Protein AF-A0A920VMZ3-F1 (afdb_monomer)

Foldseek 3Di:
DLADDDDDDDFDDDDPQQKWKKKWFKFFFWDQPQQPVLVVVQLCVLVVCQVVDPQKDWDDWDAPDDDPNDDDDPNGDIGGDDSPIITIMMDGPVCNVSSQSQAQDWTATPNTIMHIHGIDIGGDDDDPDDDDPDDQALDPDPDPVVVVVVVCVVCVVVVHHRRHDDDDDDDWRADPVGTDDRDD

pLDDT: mean 83.2, std 14.92, range [38.59, 98.12]

Secondary structure (DSSP, 8-state):
--B----PPPPPP----SEEEEEEEEEESEEETT-HHHHHHHHHHH-GGGGT-TT-EEEPP----SSSSPPPPPTTSEEE--TT-EEEEEEEGGGHHHHGGGTT-EEEETTEEEEEEEEEEEEPPP-S----S----SS----HHHHHHHHHHHHHHTT----B---------EETTEEPPPP-

Nearest PDB structures (foldseek):
  8fd2-assembly1_B  TM=8.706E-01  e=4.390E-10  Nostoc sp. 'Peltigera membranacea cyanobiont' 210A
  4ilm-assembly2_H-2  TM=5.778E-01  e=3.641E-02  Saccharolobus solfataricus P2
  8d8k-assembly1_F  TM=3.600E-01  e=4.412E-01  Saccharomyces cerevisiae
  4v7m-assembly2_DQ  TM=2.600E-01  e=1.013E+00  Thermus thermophilus HB8
  3hfk-assembly1_D  TM=2.607E-01  e=2.470E+00  Pseudomonas reinekei

Mean predicted aligned error: 8.16 Å

Solvent-accessible surface area (backbone atoms on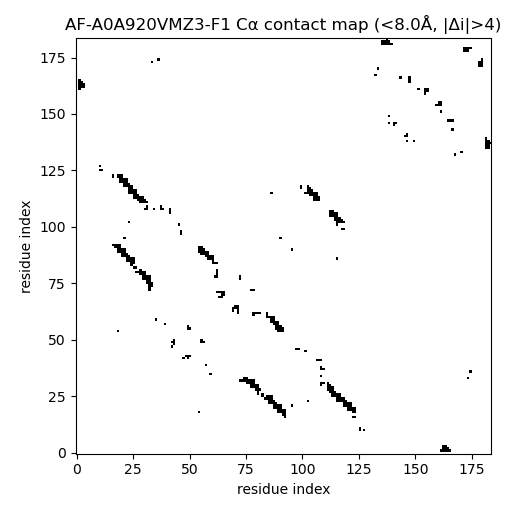ly — not comparable to full-atom values): 11624 Å² total; per-residue (Å²): 132,52,75,70,90,88,80,91,72,82,76,82,75,90,71,78,71,57,49,30,36,42,38,23,41,41,53,43,64,41,35,57,54,69,38,60,62,55,49,50,54,54,47,31,77,77,41,62,62,55,78,74,38,90,72,41,43,78,53,76,75,67,60,76,68,65,68,90,82,46,75,67,64,52,81,90,28,68,35,62,49,47,91,82,38,50,49,38,37,35,29,43,53,86,47,48,72,66,58,51,66,48,43,78,38,73,50,69,39,96,90,29,53,34,36,30,36,69,68,43,84,39,78,71,74,92,66,102,70,87,86,73,96,74,79,92,44,57,70,94,68,93,47,68,68,60,50,53,53,53,55,45,52,61,28,49,80,69,73,43,89,77,51,69,69,81,84,84,79,92,80,83,54,78,46,99,94,40,67,62,70,58,52,129

Radius of gyration: 18.18 Å; Cα contacts (8 Å, |Δi|>4): 251; chains: 1; bounding box: 35×41×50 Å

Structure (mmCIF, N/CA/C/O backbone):
data_AF-A0A920VMZ3-F1
#
_entry.id   AF-A0A920VMZ3-F1
#
loop_
_atom_site.group_PDB
_atom_site.id
_atom_site.type_symbol
_at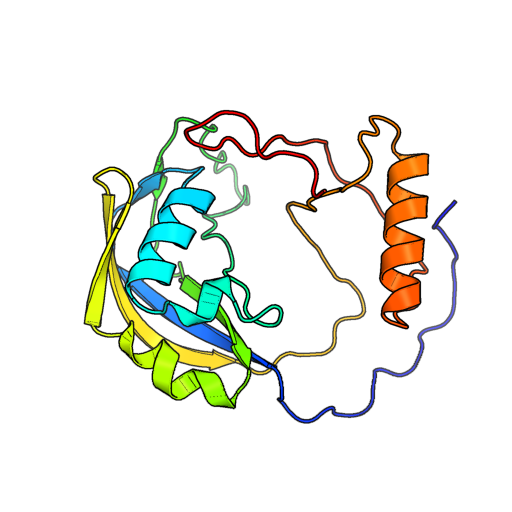om_site.label_atom_id
_atom_site.label_alt_id
_atom_site.label_comp_id
_atom_site.label_asym_id
_atom_site.label_entity_id
_atom_site.label_seq_id
_atom_site.pdbx_PDB_ins_code
_atom_site.Cartn_x
_atom_site.Cartn_y
_atom_site.Cartn_z
_atom_site.occupancy
_atom_site.B_iso_or_equiv
_atom_site.auth_seq_id
_atom_site.auth_comp_id
_atom_site.auth_asym_id
_atom_site.auth_atom_id
_atom_site.pdbx_PDB_model_num
ATOM 1 N N . MET A 1 1 ? 7.565 4.129 -29.437 1.00 56.94 1 MET A N 1
ATOM 2 C CA . MET A 1 1 ? 6.508 5.134 -29.150 1.00 56.94 1 MET A CA 1
ATOM 3 C C . MET A 1 1 ? 5.202 4.415 -28.790 1.00 56.94 1 MET A C 1
ATOM 5 O O . MET A 1 1 ? 4.640 3.741 -29.647 1.00 56.94 1 MET A O 1
ATOM 9 N N . PHE A 1 2 ? 4.735 4.510 -27.538 1.00 66.88 2 PHE A N 1
ATOM 10 C CA . PHE A 1 2 ? 3.538 3.808 -27.030 1.00 66.88 2 PHE A CA 1
ATOM 11 C C . PHE A 1 2 ? 2.256 4.635 -27.205 1.00 66.88 2 PHE A C 1
ATOM 13 O O . PHE A 1 2 ? 1.553 4.939 -26.242 1.00 66.88 2 PHE A O 1
ATOM 20 N N . TRP A 1 3 ? 1.971 5.043 -28.442 1.00 67.50 3 TRP A N 1
ATOM 21 C CA . TRP A 1 3 ? 0.750 5.775 -28.778 1.00 67.50 3 TRP A CA 1
ATOM 22 C C . TRP A 1 3 ? 0.159 5.239 -30.083 1.00 67.50 3 TRP A C 1
ATOM 24 O O . TRP A 1 3 ? 0.537 5.664 -31.172 1.00 67.50 3 TRP A O 1
ATOM 34 N N . GLN A 1 4 ? -0.734 4.255 -29.968 1.00 66.94 4 GLN A N 1
ATOM 35 C CA . GLN A 1 4 ? -1.467 3.675 -31.097 1.00 66.94 4 GLN A CA 1
ATOM 36 C C . GLN A 1 4 ? -2.962 3.988 -30.959 1.00 66.94 4 GLN A C 1
ATOM 38 O O . GLN A 1 4 ? -3.532 3.783 -29.884 1.00 66.94 4 GLN A O 1
ATOM 43 N N . ASP A 1 5 ? -3.595 4.485 -32.023 1.00 56.88 5 ASP A N 1
ATOM 44 C CA . ASP A 1 5 ? -5.036 4.765 -32.057 1.00 56.88 5 ASP A CA 1
ATOM 45 C C . ASP A 1 5 ? -5.842 3.627 -32.725 1.00 56.88 5 ASP A C 1
ATOM 47 O O . ASP A 1 5 ? -5.367 2.976 -33.652 1.00 56.88 5 ASP A O 1
ATOM 51 N N . ASP A 1 6 ? -7.073 3.455 -32.218 1.00 64.69 6 ASP A N 1
ATOM 52 C CA . ASP A 1 6 ? -8.230 2.651 -32.669 1.00 64.69 6 ASP A CA 1
ATOM 53 C C . ASP A 1 6 ? -8.568 1.228 -32.141 1.00 64.69 6 ASP A C 1
ATOM 55 O O . ASP A 1 6 ? -7.746 0.359 -31.860 1.00 64.69 6 ASP A O 1
ATOM 59 N N . THR A 1 7 ? -9.904 1.057 -32.105 1.00 51.94 7 THR A N 1
ATOM 60 C CA . THR A 1 7 ? -10.862 -0.029 -31.782 1.00 51.94 7 THR A CA 1
ATOM 61 C C . THR A 1 7 ? -11.000 -0.516 -30.323 1.00 51.94 7 THR A C 1
ATOM 63 O O . THR A 1 7 ? -10.062 -1.090 -29.763 1.00 51.94 7 THR A O 1
ATOM 66 N N . PRO A 1 8 ? -12.197 -0.372 -29.700 1.00 49.88 8 PRO A N 1
ATOM 67 C CA . PRO A 1 8 ? -12.465 -0.892 -28.363 1.00 49.88 8 PRO A CA 1
ATOM 68 C C . PRO A 1 8 ? -12.503 -2.419 -28.395 1.00 49.88 8 PRO A C 1
ATOM 70 O O . PRO A 1 8 ? -13.284 -3.024 -29.129 1.00 49.88 8 PRO A O 1
ATOM 73 N N . GLN A 1 9 ? -11.657 -3.042 -27.583 1.00 55.12 9 GLN A N 1
ATOM 74 C CA . GLN A 1 9 ? -11.682 -4.482 -27.378 1.00 55.12 9 GLN A CA 1
ATOM 75 C C . GLN A 1 9 ? -12.687 -4.814 -26.272 1.00 55.12 9 GLN A C 1
ATOM 77 O O . GLN A 1 9 ? -12.807 -4.075 -25.294 1.00 55.12 9 GLN A O 1
ATOM 82 N N . GLN A 1 10 ? -13.446 -5.894 -26.467 1.00 51.72 10 GLN A N 1
ATOM 83 C CA . GLN A 1 10 ? -14.435 -6.373 -25.502 1.00 51.72 10 GLN A CA 1
ATOM 84 C C . GLN A 1 10 ? -13.769 -6.583 -24.136 1.00 51.72 10 GLN A C 1
ATOM 86 O O . GLN A 1 10 ? -12.672 -7.137 -24.059 1.00 51.72 10 GLN A O 1
ATOM 91 N N . GLY A 1 11 ? -14.416 -6.077 -23.080 1.00 54.12 11 GLY A N 1
ATOM 92 C CA . GLY A 1 11 ? -13.916 -6.179 -21.710 1.00 54.12 11 GLY A CA 1
ATOM 93 C C . GLY A 1 11 ? -13.724 -7.641 -21.297 1.00 54.12 11 GLY A C 1
ATOM 94 O O . GLY A 1 11 ? -14.438 -8.507 -21.808 1.00 54.12 11 GLY A O 1
ATOM 95 N N . PRO A 1 12 ? -12.760 -7.929 -20.409 1.00 55.28 12 PRO A N 1
ATOM 96 C CA . PRO A 1 12 ? -12.447 -9.298 -20.038 1.00 55.28 12 PRO A CA 1
ATOM 97 C C . PRO A 1 12 ? -13.656 -9.983 -19.392 1.00 55.28 12 PRO A C 1
ATOM 99 O O . PRO A 1 12 ? -14.446 -9.365 -18.673 1.00 55.28 12 PRO A O 1
ATOM 102 N N . GLU A 1 13 ? -13.782 -11.271 -19.694 1.00 52.31 13 GLU A N 1
ATOM 103 C CA . GLU A 1 13 ? -14.746 -12.200 -19.115 1.00 52.31 13 GLU A CA 1
ATOM 104 C C . GLU A 1 13 ? -14.620 -12.208 -17.581 1.00 52.31 13 GLU A C 1
ATOM 106 O O . GLU A 1 13 ? -13.532 -12.003 -17.043 1.00 52.31 13 GLU A O 1
ATOM 111 N N . ILE A 1 14 ? -15.740 -12.378 -16.870 1.00 53.75 14 ILE A N 1
ATOM 112 C CA . ILE A 1 14 ? -15.811 -12.259 -15.405 1.00 53.75 14 ILE A CA 1
ATOM 113 C C . ILE A 1 14 ? -14.858 -13.279 -14.767 1.00 53.75 14 ILE A C 1
ATOM 115 O O . ILE A 1 14 ? -15.149 -14.474 -14.722 1.00 53.75 14 ILE A O 1
ATOM 119 N N . VAL A 1 15 ? -13.724 -12.797 -14.261 1.00 58.28 15 VAL A N 1
ATOM 120 C CA . VAL A 1 15 ? -12.769 -13.597 -13.492 1.00 58.28 15 VAL A CA 1
ATOM 121 C C . VAL A 1 15 ? -13.327 -13.755 -12.071 1.00 58.28 15 VAL A C 1
ATOM 123 O O . VAL A 1 15 ? -13.829 -12.774 -11.519 1.00 58.28 15 VAL A O 1
ATOM 126 N N . PRO A 1 16 ? -13.276 -14.951 -11.457 1.00 61.38 16 PRO A N 1
ATOM 127 C CA . PRO A 1 16 ? -13.591 -15.108 -10.040 1.00 61.38 16 PRO A CA 1
ATOM 128 C C . PRO A 1 16 ? -12.779 -14.117 -9.194 1.00 61.38 16 PRO A C 1
ATOM 130 O O . PRO A 1 16 ? -11.603 -13.900 -9.489 1.00 61.38 16 PRO A O 1
ATOM 133 N N . ASP A 1 17 ? -13.381 -13.554 -8.140 1.00 69.31 17 ASP A N 1
ATOM 134 C CA . ASP A 1 17 ? -12.717 -12.641 -7.194 1.00 69.31 17 ASP A CA 1
ATOM 135 C C . ASP A 1 17 ? -11.648 -13.392 -6.370 1.00 69.31 17 ASP A C 1
ATOM 137 O O . ASP A 1 17 ? -11.818 -13.674 -5.185 1.00 69.31 17 ASP A O 1
ATOM 141 N N . LEU A 1 18 ? -10.540 -13.768 -7.014 1.00 88.00 18 LEU A N 1
ATOM 142 C CA . LEU A 1 18 ? -9.368 -14.370 -6.376 1.00 88.00 18 LEU A CA 1
ATOM 143 C C . LEU A 1 18 ? -8.623 -13.328 -5.542 1.00 88.00 18 LEU A C 1
ATOM 145 O O . LEU A 1 18 ? -8.109 -13.657 -4.476 1.00 88.00 18 LEU A O 1
ATOM 149 N N . ILE A 1 19 ? -8.618 -12.075 -6.005 1.00 93.00 19 ILE A N 1
ATOM 150 C CA . ILE A 1 19 ? -8.016 -10.916 -5.346 1.00 93.00 19 ILE A CA 1
ATOM 151 C C . ILE A 1 19 ? -9.098 -9.858 -5.123 1.00 93.00 19 ILE A C 1
ATOM 153 O O . ILE A 1 19 ? -9.866 -9.544 -6.032 1.00 93.00 19 ILE A O 1
ATOM 157 N N . VAL A 1 20 ? -9.124 -9.269 -3.929 1.00 95.56 20 VAL A N 1
ATOM 158 C CA . VAL A 1 20 ? -10.070 -8.212 -3.551 1.00 95.56 20 VAL A CA 1
ATOM 159 C C . VAL A 1 20 ? -9.371 -7.053 -2.856 1.00 95.56 20 VAL A C 1
ATOM 161 O O . VAL A 1 20 ? -8.297 -7.206 -2.276 1.00 95.56 20 VAL A O 1
ATOM 164 N N . ASP A 1 21 ? -10.023 -5.891 -2.854 1.00 96.88 21 ASP A N 1
ATOM 165 C CA . ASP A 1 21 ? -9.651 -4.791 -1.972 1.00 96.88 21 ASP A CA 1
ATOM 166 C C . ASP A 1 21 ? -10.433 -4.905 -0.650 1.00 96.88 21 ASP A C 1
ATOM 168 O O . ASP A 1 21 ? -11.664 -4.804 -0.615 1.00 96.88 21 ASP A O 1
ATOM 172 N N . LEU A 1 22 ? -9.734 -5.040 0.473 1.00 97.69 22 LEU A N 1
ATOM 173 C CA . LEU A 1 22 ? -10.292 -4.914 1.813 1.00 97.69 22 LEU A CA 1
ATOM 174 C C . LEU A 1 22 ? -10.161 -3.465 2.298 1.00 97.69 22 LEU A C 1
ATOM 176 O O . LEU A 1 22 ? -9.070 -2.959 2.558 1.00 97.69 22 LEU A O 1
ATOM 180 N N . VAL A 1 23 ? -11.300 -2.779 2.407 1.00 98.12 23 VAL A N 1
ATOM 181 C CA . VAL A 1 23 ? -11.375 -1.337 2.671 1.00 98.12 23 VAL A CA 1
ATOM 182 C C . VAL A 1 23 ? -11.801 -1.082 4.112 1.00 98.12 23 VAL A C 1
ATOM 184 O O . VAL A 1 23 ? -12.968 -1.282 4.464 1.00 98.12 23 VAL A O 1
ATOM 187 N N . PHE A 1 24 ? -10.887 -0.562 4.924 1.00 98.12 24 PHE A N 1
ATOM 188 C CA . PHE A 1 24 ? -11.117 -0.201 6.318 1.00 98.12 24 PHE A CA 1
ATOM 189 C C . PHE A 1 24 ? -11.504 1.267 6.457 1.00 98.12 24 PHE A C 1
ATOM 191 O O . PHE A 1 24 ? -10.906 2.165 5.854 1.00 98.12 24 PHE A O 1
ATOM 198 N N . LYS A 1 25 ? -12.497 1.539 7.308 1.00 97.00 25 LYS A N 1
ATOM 199 C CA . LYS A 1 25 ? -12.634 2.884 7.882 1.00 97.00 25 LYS A CA 1
ATOM 200 C C . LYS A 1 25 ? -11.428 3.150 8.778 1.00 97.00 25 LYS A C 1
ATOM 202 O O . LYS A 1 25 ? -11.005 2.244 9.480 1.00 97.00 25 LYS A O 1
ATOM 207 N N . ILE A 1 26 ? -10.929 4.379 8.791 1.00 96.31 26 ILE A N 1
ATOM 208 C CA . ILE A 1 26 ? -9.920 4.813 9.759 1.00 96.31 26 ILE A CA 1
ATOM 209 C C . ILE A 1 26 ? -10.370 6.104 10.438 1.00 96.31 26 ILE A C 1
ATOM 211 O O . ILE A 1 26 ? -11.124 6.883 9.846 1.00 96.31 26 ILE A O 1
ATOM 215 N N . CYS A 1 27 ? -9.945 6.304 11.682 1.00 95.38 27 CYS A N 1
ATOM 216 C CA . CYS A 1 27 ? -10.240 7.493 12.473 1.00 95.38 27 CYS A CA 1
ATOM 217 C C . CYS A 1 27 ? -8.966 7.972 13.169 1.00 95.38 27 CYS A C 1
ATOM 219 O O . CYS A 1 27 ? -8.443 7.305 14.050 1.00 95.38 27 CYS A O 1
ATOM 221 N N . GLY A 1 28 ? -8.471 9.133 12.771 1.00 92.44 28 GLY A N 1
ATOM 222 C CA . GLY A 1 28 ? -7.302 9.779 13.352 1.00 92.44 28 GLY A CA 1
ATOM 223 C C . GLY A 1 28 ? -7.317 11.251 12.974 1.00 92.44 28 GLY A C 1
ATOM 224 O O . GLY A 1 28 ? -8.219 11.694 12.256 1.00 92.44 28 GLY A O 1
ATOM 225 N N . ARG A 1 29 ? -6.348 12.016 13.472 1.00 91.56 29 ARG A N 1
ATOM 226 C CA . ARG A 1 29 ? -6.213 13.431 13.108 1.00 91.56 29 ARG A CA 1
ATOM 227 C C . ARG A 1 29 ? -5.424 13.576 11.813 1.00 91.56 29 ARG A C 1
ATOM 229 O O . ARG A 1 29 ? -5.920 14.144 10.846 1.00 91.56 29 ARG A O 1
ATOM 236 N N . ASP A 1 30 ? -4.225 13.023 11.803 1.00 91.31 30 ASP A N 1
ATOM 237 C CA . ASP A 1 30 ? -3.242 13.199 10.751 1.00 91.31 30 ASP A CA 1
ATOM 238 C C . ASP A 1 30 ? -2.245 12.037 10.732 1.00 91.31 30 ASP A C 1
ATOM 240 O O . ASP A 1 30 ? -2.266 11.169 11.605 1.00 91.31 30 ASP A O 1
ATOM 244 N N . LEU A 1 31 ? -1.424 12.008 9.689 1.00 91.50 31 LEU A N 1
ATOM 245 C CA . LEU A 1 31 ? -0.254 11.151 9.542 1.00 91.50 31 LEU A CA 1
ATOM 246 C C . LEU A 1 31 ? 0.821 11.887 8.726 1.00 91.50 31 LEU A C 1
ATOM 248 O O . LEU A 1 31 ? 0.469 12.808 7.985 1.00 91.50 31 LEU A O 1
ATOM 252 N N . PRO A 1 32 ? 2.097 11.486 8.798 1.00 88.81 32 PRO A N 1
ATOM 253 C CA . PRO A 1 32 ? 3.130 11.997 7.897 1.00 88.81 32 PRO A CA 1
ATOM 254 C C . PRO A 1 32 ? 2.747 11.803 6.421 1.00 88.81 32 PRO A C 1
ATOM 256 O O . PRO A 1 32 ? 2.122 10.800 6.054 1.00 88.81 32 PRO A O 1
ATOM 259 N N . SER A 1 33 ? 3.092 12.754 5.551 1.00 84.19 33 SER A N 1
ATOM 260 C CA . SER A 1 33 ? 2.838 12.630 4.108 1.00 84.19 33 SER A CA 1
ATOM 261 C C . SER A 1 33 ? 3.575 11.427 3.502 1.00 84.19 33 SER A C 1
ATOM 263 O O . SER A 1 33 ? 2.958 10.681 2.737 1.00 84.19 33 SER A O 1
ATOM 265 N N . GLU A 1 34 ? 4.811 11.169 3.936 1.00 83.75 34 GLU A N 1
ATOM 266 C CA . GLU A 1 34 ? 5.679 10.059 3.509 1.00 83.75 34 GLU A CA 1
ATOM 267 C C . GLU A 1 34 ? 5.671 8.864 4.488 1.00 83.75 34 GLU A C 1
ATOM 269 O O . GLU A 1 34 ? 6.674 8.230 4.785 1.00 83.75 34 GLU A O 1
ATOM 274 N N . HIS A 1 35 ? 4.484 8.486 4.961 1.00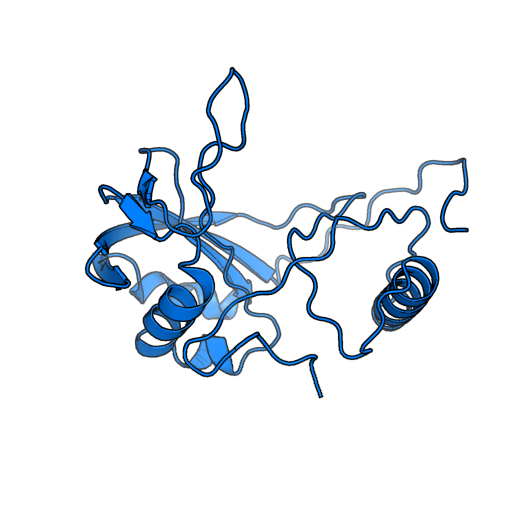 88.38 35 HIS A N 1
ATOM 275 C CA . HIS A 1 35 ? 4.266 7.368 5.891 1.00 88.38 35 HIS A CA 1
ATOM 276 C C . HIS A 1 35 ? 4.440 5.961 5.288 1.00 88.38 35 HIS A C 1
ATOM 278 O O . HIS A 1 35 ? 4.173 4.980 5.980 1.00 88.38 35 HIS A O 1
ATOM 284 N N . GLY A 1 36 ? 4.771 5.821 4.000 1.00 89.62 36 GLY A N 1
ATOM 285 C CA . GLY A 1 36 ? 4.632 4.553 3.270 1.00 89.62 36 GLY A CA 1
ATOM 286 C C . GLY A 1 36 ? 5.380 3.383 3.913 1.00 89.62 36 GLY A C 1
ATOM 287 O O . GLY A 1 36 ? 4.784 2.332 4.148 1.00 89.62 36 GLY A O 1
ATOM 288 N N . TYR A 1 37 ? 6.649 3.600 4.261 1.00 89.62 37 TYR A N 1
ATOM 289 C CA . TYR A 1 37 ? 7.485 2.598 4.923 1.00 89.62 37 TYR A CA 1
ATOM 290 C C . TYR A 1 37 ? 7.033 2.318 6.362 1.00 89.62 37 TYR A C 1
ATOM 292 O O . TYR A 1 37 ? 6.825 1.174 6.755 1.00 89.62 37 TYR A O 1
ATOM 300 N N . ALA A 1 38 ? 6.815 3.357 7.168 1.00 91.75 38 ALA A N 1
ATOM 301 C CA . ALA A 1 38 ? 6.386 3.167 8.550 1.00 91.75 38 ALA A CA 1
ATOM 302 C C . ALA A 1 38 ? 5.007 2.474 8.639 1.00 91.75 38 ALA A C 1
ATOM 304 O O . ALA A 1 38 ? 4.788 1.631 9.512 1.00 91.75 38 ALA A O 1
ATOM 305 N N . LEU A 1 39 ? 4.101 2.751 7.693 1.00 94.00 39 LEU A N 1
ATOM 306 C CA . LEU A 1 39 ? 2.830 2.043 7.549 1.00 94.00 39 LEU A CA 1
ATOM 307 C C . LEU A 1 39 ? 3.040 0.569 7.185 1.00 94.00 39 LEU A C 1
ATOM 309 O O . LEU A 1 39 ? 2.361 -0.278 7.766 1.00 94.00 39 LEU A O 1
ATOM 313 N N . SER A 1 40 ? 3.944 0.247 6.249 1.00 93.25 40 SER A N 1
ATOM 314 C CA . SER A 1 40 ? 4.201 -1.149 5.876 1.00 93.25 40 SER A CA 1
ATOM 315 C C . SER A 1 40 ? 4.732 -1.951 7.058 1.00 93.25 40 SER A C 1
ATOM 317 O O . SER A 1 40 ? 4.177 -3.006 7.356 1.00 93.25 40 SER A O 1
ATOM 319 N N . GLN A 1 41 ? 5.697 -1.405 7.805 1.00 94.06 41 GLN A N 1
ATOM 320 C CA . GLN A 1 41 ? 6.244 -2.054 9.001 1.00 94.06 41 GLN A CA 1
ATOM 321 C C . GLN A 1 41 ? 5.177 -2.257 10.083 1.00 94.06 41 GLN A C 1
ATOM 323 O O . GLN A 1 41 ? 5.062 -3.336 10.670 1.00 94.06 41 GLN A O 1
ATOM 328 N N . ALA A 1 42 ? 4.353 -1.235 10.338 1.00 95.25 42 ALA A N 1
ATOM 329 C CA . ALA A 1 42 ? 3.290 -1.332 11.330 1.00 95.25 42 ALA A CA 1
ATOM 330 C C . ALA A 1 42 ? 2.254 -2.403 10.952 1.00 95.25 42 ALA A C 1
ATOM 332 O O . ALA A 1 42 ? 1.832 -3.186 11.804 1.00 95.25 42 ALA A O 1
ATOM 333 N N . LEU A 1 43 ? 1.877 -2.490 9.674 1.00 96.25 43 LEU A N 1
ATOM 334 C CA . LEU A 1 43 ? 0.944 -3.509 9.195 1.00 96.25 43 LEU A CA 1
ATOM 335 C C . LEU A 1 43 ? 1.556 -4.910 9.209 1.00 96.25 43 LEU A C 1
ATOM 337 O O . LEU A 1 43 ? 0.877 -5.840 9.641 1.00 96.25 43 LEU A O 1
ATOM 341 N N . ALA A 1 44 ? 2.820 -5.063 8.816 1.00 95.31 44 ALA A N 1
ATOM 342 C CA . ALA A 1 44 ? 3.535 -6.335 8.863 1.00 95.31 44 ALA A CA 1
ATOM 343 C C . ALA A 1 44 ? 3.654 -6.890 10.288 1.00 95.31 44 ALA A C 1
ATOM 345 O O . ALA A 1 44 ? 3.500 -8.090 10.500 1.00 95.31 44 ALA A O 1
ATOM 346 N N . SER A 1 45 ? 3.815 -6.023 11.293 1.00 94.81 45 SER A N 1
ATOM 347 C CA . SER A 1 45 ? 3.840 -6.456 12.698 1.00 94.81 45 SER A CA 1
ATOM 348 C C . SER A 1 45 ? 2.534 -7.123 13.161 1.00 94.81 45 SER A C 1
ATOM 350 O O . SER A 1 45 ? 2.552 -7.971 14.054 1.00 94.81 45 SER A O 1
ATOM 352 N N . ILE A 1 46 ? 1.400 -6.768 12.542 1.00 95.38 46 ILE A N 1
ATOM 353 C CA . ILE A 1 46 ? 0.071 -7.316 12.854 1.00 95.38 46 ILE A CA 1
ATOM 354 C C . ILE A 1 46 ? -0.289 -8.461 11.896 1.00 95.38 46 ILE A C 1
ATOM 356 O O . ILE A 1 46 ? -0.904 -9.447 12.302 1.00 95.38 46 ILE A O 1
ATOM 360 N N . LEU A 1 47 ? 0.104 -8.342 10.627 1.00 95.75 47 LEU A N 1
ATOM 361 C CA . LEU A 1 47 ? -0.156 -9.290 9.547 1.00 95.75 47 LEU A CA 1
ATOM 362 C C . LEU A 1 47 ? 1.169 -9.733 8.894 1.00 95.75 47 LEU A C 1
ATOM 364 O O . LEU A 1 47 ? 1.435 -9.335 7.762 1.00 95.75 47 LEU A O 1
ATOM 368 N N . PRO A 1 48 ? 1.988 -10.589 9.536 1.00 94.69 48 PRO A N 1
ATOM 369 C CA . PRO A 1 48 ? 3.332 -10.917 9.033 1.00 94.69 48 PRO A CA 1
ATOM 370 C C . PRO A 1 48 ? 3.356 -11.531 7.630 1.00 94.69 48 PRO A C 1
ATOM 372 O O . PRO A 1 48 ? 4.328 -11.415 6.893 1.00 94.69 48 PRO A O 1
ATOM 375 N N . TRP A 1 49 ? 2.262 -12.177 7.223 1.00 94.81 49 TRP A N 1
ATOM 376 C CA . TRP A 1 49 ? 2.140 -12.753 5.886 1.00 94.81 49 TRP A CA 1
ATOM 377 C C . TRP A 1 49 ? 2.137 -11.695 4.771 1.00 94.81 49 TRP A C 1
ATOM 379 O O . TRP A 1 49 ? 2.412 -12.049 3.631 1.00 94.81 49 TRP A O 1
ATOM 389 N N . ILE A 1 50 ? 1.862 -10.418 5.070 1.00 94.12 50 ILE A N 1
ATOM 390 C CA . ILE A 1 50 ? 1.796 -9.354 4.057 1.00 94.12 50 ILE A CA 1
ATOM 391 C C . ILE A 1 50 ? 3.156 -9.063 3.410 1.00 94.12 50 ILE A C 1
ATOM 393 O O . ILE A 1 50 ? 3.193 -8.583 2.286 1.00 94.12 50 ILE A O 1
ATOM 397 N N . GLU A 1 51 ? 4.261 -9.370 4.094 1.00 90.69 51 GLU A N 1
ATOM 398 C CA . GLU A 1 51 ? 5.619 -9.193 3.559 1.00 90.69 51 GLU A CA 1
ATOM 399 C C . GLU A 1 51 ? 6.028 -10.314 2.599 1.00 90.69 51 GLU A C 1
ATOM 401 O O . GLU A 1 51 ? 6.903 -10.132 1.760 1.00 90.69 51 GLU A O 1
ATOM 406 N N . THR A 1 52 ? 5.422 -11.494 2.745 1.00 91.12 52 THR A N 1
ATOM 407 C CA . THR A 1 52 ? 5.831 -12.713 2.027 1.00 91.12 52 THR A CA 1
ATOM 408 C C . THR A 1 52 ? 4.867 -13.108 0.920 1.00 91.12 52 THR A C 1
ATOM 410 O O . THR A 1 52 ? 5.232 -13.894 0.050 1.00 91.12 52 THR A O 1
ATOM 413 N N . ASP A 1 53 ? 3.643 -12.583 0.944 1.00 92.12 53 ASP A N 1
ATOM 414 C CA . ASP A 1 53 ? 2.642 -12.824 -0.084 1.00 92.12 53 ASP A CA 1
ATOM 415 C C . ASP A 1 53 ? 2.792 -11.791 -1.218 1.00 92.12 53 ASP A C 1
ATOM 417 O O . ASP A 1 53 ? 2.403 -10.635 -1.042 1.00 92.12 53 ASP A O 1
ATOM 421 N N . PRO A 1 54 ? 3.306 -12.181 -2.401 1.00 88.75 54 PRO A N 1
ATOM 422 C CA . PRO A 1 54 ? 3.546 -11.250 -3.506 1.00 88.75 54 PRO A CA 1
ATOM 423 C C . PRO A 1 54 ? 2.252 -10.702 -4.121 1.00 88.75 54 PRO A C 1
ATOM 425 O O . PRO A 1 54 ? 2.285 -9.766 -4.916 1.00 88.75 54 PRO A O 1
ATOM 428 N N . THR A 1 55 ? 1.101 -11.290 -3.787 1.00 90.44 55 THR A N 1
ATOM 429 C CA . THR A 1 55 ? -0.210 -10.840 -4.272 1.00 90.44 55 THR A CA 1
ATOM 430 C C . THR A 1 55 ? -0.890 -9.866 -3.310 1.00 90.44 55 THR A C 1
ATOM 432 O O . THR A 1 55 ? -1.936 -9.293 -3.636 1.00 90.44 55 THR A O 1
ATOM 435 N N . ALA A 1 56 ? -0.297 -9.657 -2.131 1.00 94.19 56 ALA A N 1
ATOM 436 C CA . ALA A 1 56 ? -0.747 -8.672 -1.172 1.00 94.19 56 ALA A CA 1
ATOM 437 C C . ALA A 1 56 ? -0.163 -7.289 -1.494 1.00 94.19 56 ALA A C 1
ATOM 439 O O . ALA A 1 56 ? 1.005 -7.134 -1.835 1.00 94.19 56 ALA A O 1
ATOM 440 N N . GLY A 1 57 ? -0.986 -6.253 -1.367 1.00 93.62 57 GLY A N 1
ATOM 441 C CA . GLY A 1 57 ? -0.601 -4.874 -1.626 1.00 93.62 57 GLY A CA 1
ATOM 442 C C . GLY A 1 57 ? -1.189 -3.928 -0.591 1.00 93.62 57 GLY A C 1
ATOM 443 O O . GLY A 1 57 ? -2.365 -4.016 -0.237 1.00 93.62 57 GLY A O 1
ATOM 444 N N . ILE A 1 58 ? -0.381 -2.979 -0.129 1.00 95.06 58 ILE A N 1
ATOM 445 C CA . ILE A 1 58 ? -0.821 -1.896 0.752 1.00 95.06 58 ILE A CA 1
ATOM 446 C C . ILE A 1 58 ? -1.008 -0.651 -0.108 1.00 95.06 58 ILE A C 1
ATOM 448 O O . ILE A 1 58 ? -0.056 -0.133 -0.689 1.00 95.06 58 ILE A O 1
ATOM 452 N N . HIS A 1 59 ? -2.235 -0.139 -0.188 1.00 93.31 59 HIS A N 1
ATOM 453 C CA . HIS A 1 59 ? -2.448 1.158 -0.818 1.00 93.31 59 HIS A CA 1
ATOM 454 C C . HIS A 1 59 ? -2.039 2.266 0.148 1.00 93.31 59 HIS A C 1
ATOM 456 O O . HIS A 1 59 ? -2.570 2.361 1.258 1.00 93.31 59 HIS A O 1
ATOM 462 N N . LEU A 1 60 ? -1.147 3.141 -0.316 1.00 89.62 60 LEU A N 1
ATOM 463 C CA . LEU A 1 60 ? -0.787 4.354 0.407 1.00 89.62 60 LEU A CA 1
ATOM 464 C C . LEU A 1 60 ? -2.031 5.192 0.715 1.00 89.62 60 LEU A C 1
ATOM 466 O O . LEU A 1 60 ? -2.943 5.338 -0.110 1.00 89.62 60 LEU A O 1
ATOM 470 N N . ILE A 1 61 ? -2.057 5.772 1.913 1.00 89.31 61 ILE A N 1
ATOM 471 C CA . ILE A 1 61 ? -3.152 6.634 2.329 1.00 89.31 61 ILE A CA 1
ATOM 472 C C . ILE A 1 61 ? -2.924 7.995 1.687 1.00 89.31 61 ILE A C 1
ATOM 474 O O . ILE A 1 61 ? -1.928 8.673 1.915 1.00 89.31 61 ILE A O 1
ATOM 478 N N . HIS A 1 62 ? -3.859 8.417 0.850 1.00 77.88 62 HIS A N 1
ATOM 479 C CA . HIS A 1 62 ? -3.768 9.705 0.184 1.00 77.88 62 HIS A CA 1
ATOM 480 C C . HIS A 1 62 ? -4.838 10.658 0.703 1.00 77.88 62 HIS A C 1
ATOM 482 O O . HIS A 1 62 ? -5.979 10.270 0.970 1.00 77.88 62 HIS A O 1
ATOM 488 N N . GLY A 1 63 ? -4.447 11.920 0.862 1.00 68.12 63 GLY A N 1
ATOM 489 C CA . GLY A 1 63 ? -5.366 13.013 1.151 1.00 68.12 63 GLY A CA 1
ATOM 490 C C . GLY A 1 63 ? -6.160 13.448 -0.059 1.00 68.12 63 GLY A C 1
ATOM 491 O O . GLY A 1 63 ? -6.090 12.842 -1.127 1.00 68.12 63 GLY A O 1
ATOM 492 N N . ALA A 1 64 ? -6.892 14.547 0.114 1.00 59.12 64 ALA A N 1
ATOM 493 C CA . ALA A 1 64 ? -7.433 15.269 -1.021 1.00 59.12 64 ALA A CA 1
ATOM 494 C C . ALA A 1 64 ? -6.267 15.692 -1.927 1.00 59.12 64 ALA A C 1
ATOM 496 O O . ALA A 1 64 ? -5.475 16.566 -1.586 1.00 59.12 64 ALA A O 1
ATOM 497 N N . GLU A 1 65 ? -6.151 15.018 -3.066 1.00 48.91 65 GLU A N 1
ATOM 498 C CA . GLU A 1 65 ? -5.376 15.492 -4.201 1.00 48.91 65 GLU A CA 1
ATOM 499 C C . GLU A 1 65 ? -5.986 16.828 -4.634 1.00 48.91 65 GLU A C 1
ATOM 501 O O . GLU A 1 65 ? -7.200 17.008 -4.515 1.00 48.91 65 GLU A O 1
ATOM 506 N N . SER A 1 66 ? -5.151 17.782 -5.039 1.00 42.25 66 SER A N 1
ATOM 507 C CA . SER A 1 66 ? -5.500 19.188 -5.245 1.00 42.25 66 SER A CA 1
ATOM 508 C C . SER A 1 66 ? -6.658 19.398 -6.233 1.00 42.25 66 SER A C 1
ATOM 510 O O . SER A 1 66 ? -6.466 19.726 -7.401 1.00 42.25 66 SER A O 1
ATOM 512 N N . GLY A 1 67 ? -7.887 19.233 -5.763 1.00 38.59 67 GLY A N 1
ATOM 513 C CA . GLY A 1 67 ? -9.114 19.660 -6.407 1.00 38.59 67 GLY A CA 1
ATOM 514 C C . GLY A 1 67 ? -9.690 20.798 -5.579 1.00 38.59 67 GLY A C 1
ATOM 515 O O . GLY A 1 67 ? -9.989 20.606 -4.402 1.00 38.59 67 GLY A O 1
ATOM 516 N N . ASN A 1 68 ? -9.849 21.975 -6.191 1.00 42.41 68 ASN A N 1
ATOM 517 C CA . ASN A 1 68 ? -10.344 23.221 -5.577 1.00 42.41 68 ASN A CA 1
ATOM 518 C C . ASN A 1 68 ? -9.337 24.001 -4.703 1.00 42.41 68 ASN A C 1
ATOM 520 O O . ASN A 1 68 ? -9.728 24.580 -3.694 1.00 42.41 68 ASN A O 1
ATOM 524 N N . GLY A 1 69 ? -8.054 24.046 -5.076 1.00 49.31 69 GLY A N 1
ATOM 525 C CA . GLY A 1 69 ? -7.076 24.939 -4.428 1.00 49.31 69 GLY A CA 1
ATOM 526 C C . GLY A 1 69 ? -6.478 24.431 -3.111 1.00 49.31 69 GLY A C 1
ATOM 527 O O . GLY A 1 69 ? -5.770 25.176 -2.441 1.00 49.31 69 GLY A O 1
ATOM 528 N N . TRP A 1 70 ? -6.719 23.170 -2.750 1.00 52.50 70 TRP A N 1
ATOM 529 C CA . TRP A 1 70 ? -5.999 22.508 -1.661 1.00 52.50 70 TRP A CA 1
ATOM 530 C C . TRP A 1 70 ? -4.613 22.094 -2.150 1.00 52.50 70 TRP A C 1
ATOM 532 O O . TRP A 1 70 ? -4.503 21.295 -3.079 1.00 52.50 70 TRP A O 1
ATOM 542 N N . LEU A 1 71 ? -3.560 22.659 -1.562 1.00 52.56 71 LEU A N 1
ATOM 543 C CA . LEU A 1 71 ? -2.191 22.247 -1.852 1.00 52.56 71 LEU A CA 1
ATOM 544 C C . LEU A 1 71 ? -1.935 20.879 -1.207 1.00 52.56 71 LEU A C 1
ATOM 546 O O . LEU A 1 71 ? -2.365 20.640 -0.076 1.00 52.56 71 LEU A O 1
ATOM 550 N N . ARG A 1 72 ? -1.239 19.982 -1.919 1.00 58.62 72 ARG A N 1
ATOM 551 C CA . ARG A 1 72 ? -0.693 18.785 -1.272 1.00 58.62 72 ARG A CA 1
ATOM 552 C C . ARG A 1 72 ? 0.317 19.266 -0.224 1.00 58.62 72 ARG A C 1
ATOM 554 O O . ARG A 1 72 ? 1.111 20.147 -0.563 1.00 58.62 72 ARG A O 1
ATOM 561 N N . PRO A 1 73 ? 0.304 18.687 0.985 1.00 60.81 73 PRO A N 1
ATOM 562 C CA . PRO A 1 73 ? 1.374 18.930 1.927 1.00 60.81 73 PRO A CA 1
ATOM 563 C C . PRO A 1 73 ? 2.721 18.535 1.303 1.00 60.81 73 PRO A C 1
ATOM 565 O O . PRO A 1 73 ? 2.778 17.537 0.574 1.00 60.81 73 PRO A O 1
ATOM 568 N N . ALA A 1 74 ? 3.771 19.326 1.527 1.00 63.41 74 ALA A N 1
ATOM 569 C CA . ALA A 1 74 ? 5.128 18.962 1.111 1.00 63.41 74 ALA A CA 1
ATOM 570 C C . ALA A 1 74 ? 5.594 17.660 1.803 1.00 63.41 74 ALA A C 1
ATOM 572 O O . ALA A 1 74 ? 4.919 17.139 2.696 1.00 63.41 74 ALA A O 1
ATOM 573 N N . ASP A 1 75 ? 6.743 17.126 1.394 1.00 60.22 75 ASP A N 1
ATOM 574 C CA . ASP A 1 75 ? 7.251 15.832 1.882 1.00 60.22 75 ASP A CA 1
ATOM 575 C C . ASP A 1 75 ? 7.524 15.824 3.410 1.00 60.22 75 ASP A C 1
ATOM 577 O O . ASP A 1 75 ? 7.508 14.765 4.025 1.00 60.22 75 ASP A O 1
ATOM 581 N N . ASP A 1 76 ? 7.614 17.002 4.045 1.00 61.41 76 ASP A N 1
ATOM 582 C CA . ASP A 1 76 ? 7.756 17.187 5.504 1.00 61.41 76 ASP A CA 1
ATOM 583 C C . ASP A 1 76 ? 6.447 17.564 6.233 1.00 61.41 76 ASP A C 1
ATOM 585 O O . ASP A 1 76 ? 6.448 17.907 7.418 1.00 61.41 76 ASP A O 1
ATOM 589 N N . GLU A 1 77 ? 5.310 17.577 5.538 1.00 77.06 77 GLU A N 1
ATOM 590 C CA . GLU A 1 77 ? 4.046 18.047 6.102 1.00 77.06 77 GLU A CA 1
ATOM 591 C C . GLU A 1 77 ? 3.055 16.917 6.426 1.00 77.06 77 GLU A C 1
ATOM 593 O O . GLU A 1 77 ? 3.101 15.799 5.917 1.00 77.06 77 GLU A O 1
ATOM 598 N N . LEU A 1 78 ? 2.092 17.236 7.291 1.00 84.75 78 LEU A N 1
ATOM 599 C CA . LEU A 1 78 ? 1.106 16.282 7.781 1.00 84.75 78 LEU A CA 1
ATOM 600 C C . LEU A 1 78 ? -0.092 16.151 6.836 1.00 84.75 78 LEU A C 1
ATOM 602 O O . LEU A 1 78 ? -0.790 17.115 6.512 1.00 84.75 78 LEU A O 1
ATOM 606 N N . LEU A 1 79 ? -0.406 14.912 6.480 1.00 86.94 79 LEU A N 1
ATOM 607 C CA . LEU A 1 79 ? -1.634 14.530 5.813 1.00 86.94 79 LEU A CA 1
ATOM 608 C C . LEU A 1 79 ? -2.796 14.476 6.815 1.00 86.94 79 LEU A C 1
ATOM 610 O O . LEU A 1 79 ? -2.843 13.621 7.691 1.00 86.94 79 LEU A O 1
ATOM 614 N N . GLN A 1 80 ? -3.792 15.344 6.644 1.00 8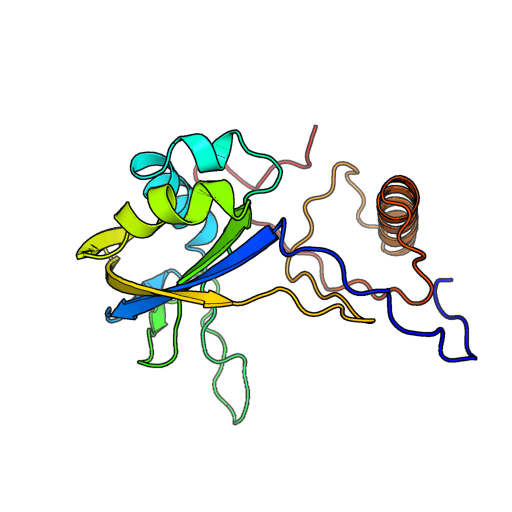9.31 80 GLN A N 1
ATOM 615 C CA . GLN A 1 80 ? -4.998 15.349 7.477 1.00 89.31 80 GLN A CA 1
ATOM 616 C C . GLN A 1 80 ? -5.963 14.210 7.107 1.00 89.31 80 GLN A C 1
ATOM 618 O O . GLN A 1 80 ? -6.363 14.041 5.948 1.00 89.31 80 GLN A O 1
ATOM 623 N N . LEU A 1 81 ? -6.395 13.448 8.112 1.00 90.56 81 LEU A N 1
ATOM 624 C CA . LEU A 1 81 ? -7.320 12.332 7.953 1.00 90.56 81 LEU A CA 1
ATOM 625 C C . LEU A 1 81 ? -8.771 12.814 7.983 1.00 90.56 81 LEU A C 1
ATOM 627 O O . LEU A 1 81 ? -9.342 13.160 9.014 1.00 90.56 81 LEU A O 1
ATOM 631 N N . SER A 1 82 ? -9.417 12.786 6.819 1.00 89.62 82 SER A N 1
ATOM 632 C CA . SER A 1 82 ? -10.852 13.040 6.724 1.00 89.62 82 SER A CA 1
ATOM 633 C C . SER A 1 82 ? -11.664 11.795 7.097 1.00 89.62 82 SER A C 1
ATOM 635 O O . SER A 1 82 ? -11.220 10.658 6.941 1.00 89.62 82 SER A O 1
ATOM 637 N N . LYS A 1 83 ? -12.952 11.979 7.412 1.00 88.69 83 LYS A N 1
ATOM 638 C CA . LYS A 1 83 ? -13.910 10.863 7.571 1.00 88.69 83 LYS A CA 1
ATOM 639 C C . LYS A 1 83 ? -14.063 9.990 6.312 1.00 88.69 83 LYS A C 1
ATOM 641 O O . LYS A 1 83 ? -14.661 8.910 6.375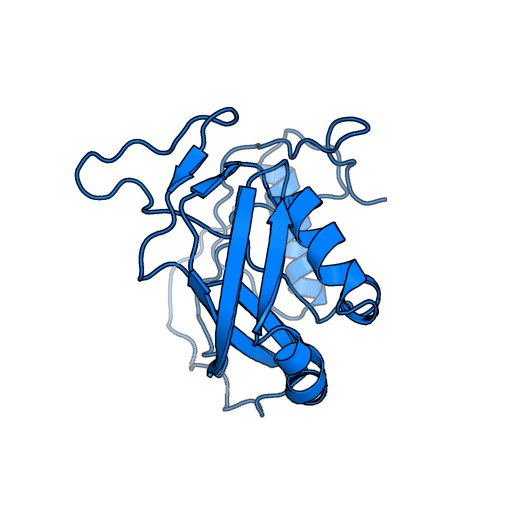 1.00 88.69 83 LYS A O 1
ATOM 646 N N . ARG A 1 84 ? -13.599 10.454 5.145 1.00 89.81 84 ARG A N 1
ATOM 647 C CA . ARG A 1 84 ? -13.635 9.715 3.870 1.00 89.81 84 ARG A CA 1
ATOM 648 C C . ARG A 1 84 ? -12.357 8.923 3.609 1.00 89.81 84 ARG A C 1
ATOM 650 O O . ARG A 1 84 ? -12.406 8.019 2.782 1.00 89.81 84 ARG A O 1
ATOM 657 N N . THR A 1 85 ? -11.273 9.207 4.326 1.00 93.12 85 THR A N 1
ATOM 658 C CA . THR A 1 85 ? -10.002 8.504 4.171 1.00 93.12 85 THR A CA 1
ATOM 659 C C . THR A 1 85 ? -10.153 7.041 4.596 1.00 93.12 85 THR A C 1
ATOM 661 O O . THR A 1 85 ? -10.929 6.714 5.503 1.00 93.12 85 THR A O 1
ATOM 664 N N . ARG A 1 86 ? -9.496 6.132 3.878 1.00 95.44 86 ARG A N 1
ATOM 665 C CA . ARG A 1 86 ? -9.571 4.684 4.093 1.00 95.44 86 ARG A CA 1
ATOM 666 C C . ARG A 1 86 ? -8.170 4.097 4.060 1.00 95.44 86 ARG A C 1
ATOM 668 O O . ARG A 1 86 ? -7.358 4.544 3.259 1.00 95.44 86 ARG A O 1
ATOM 675 N N . LEU A 1 87 ? -7.953 3.071 4.874 1.00 97.00 87 LEU A N 1
ATOM 676 C CA . LEU A 1 87 ? -6.863 2.124 4.674 1.00 97.00 87 LEU A CA 1
ATOM 677 C C . LEU A 1 87 ? -7.381 1.028 3.736 1.00 97.00 87 LEU A C 1
ATOM 679 O O . LEU A 1 87 ? -8.486 0.518 3.943 1.00 97.00 87 LEU A O 1
ATOM 683 N N . VAL A 1 88 ? -6.626 0.700 2.691 1.00 97.38 88 VAL A N 1
ATOM 684 C CA . VAL A 1 88 ? -7.019 -0.315 1.707 1.00 97.38 88 VAL A CA 1
ATOM 685 C C . VAL A 1 88 ? -5.885 -1.313 1.540 1.00 97.38 88 VAL A C 1
ATOM 687 O O . VAL A 1 88 ? -4.763 -0.922 1.228 1.00 97.38 88 VAL A O 1
ATOM 690 N N . LEU A 1 89 ? -6.204 -2.591 1.724 1.00 97.44 89 LEU A N 1
ATOM 691 C CA . LEU A 1 89 ? -5.309 -3.701 1.418 1.00 97.44 89 LEU A CA 1
ATOM 692 C C . LEU A 1 89 ? -5.853 -4.444 0.206 1.00 97.44 89 LEU A C 1
ATOM 694 O O . LEU A 1 89 ? -7.034 -4.777 0.187 1.00 97.44 89 LEU A O 1
ATOM 698 N N . ARG A 1 90 ? -5.011 -4.715 -0.781 1.00 96.00 90 ARG A N 1
ATOM 699 C CA . ARG A 1 90 ? -5.298 -5.661 -1.857 1.00 96.00 90 ARG A CA 1
ATOM 700 C C . ARG A 1 90 ? -4.743 -7.014 -1.451 1.00 96.00 90 ARG A C 1
ATOM 702 O O . ARG A 1 90 ? -3.604 -7.070 -1.009 1.00 96.00 90 ARG A O 1
ATOM 709 N N . LEU A 1 91 ? -5.537 -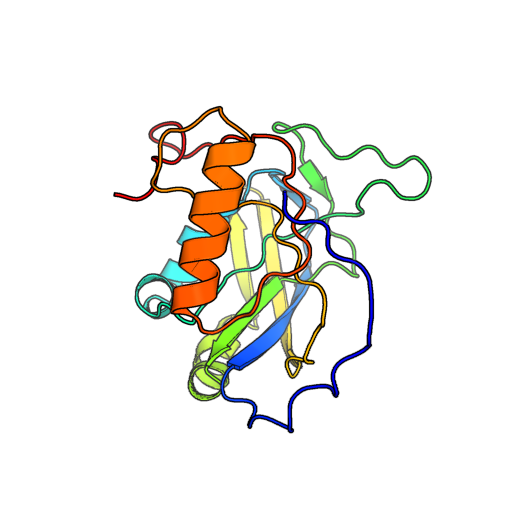8.073 -1.519 1.00 96.38 91 LEU A N 1
ATOM 710 C CA . LEU A 1 91 ? -5.126 -9.386 -1.018 1.00 96.38 91 LEU A CA 1
ATOM 711 C C . LEU A 1 91 ? -5.966 -10.517 -1.617 1.00 96.38 91 LEU A C 1
ATOM 713 O O . LEU A 1 91 ? -7.085 -10.261 -2.081 1.00 96.38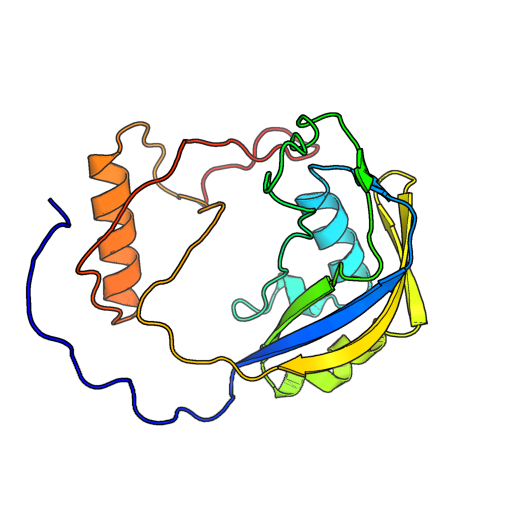 91 LEU A O 1
ATOM 717 N N . PRO A 1 92 ? -5.473 -11.766 -1.568 1.00 95.25 92 PRO A N 1
ATOM 718 C CA . PRO A 1 92 ? -6.276 -12.934 -1.882 1.00 95.25 92 PRO A CA 1
ATOM 719 C C . PRO A 1 92 ? -7.524 -13.032 -1.018 1.00 95.25 92 PRO A C 1
ATOM 721 O O . PRO A 1 92 ? -7.477 -12.792 0.190 1.00 95.25 92 PRO A O 1
ATOM 724 N N . GLN A 1 93 ? -8.636 -13.458 -1.613 1.00 94.56 93 GLN A N 1
ATOM 725 C CA . GLN A 1 93 ? -9.913 -13.613 -0.913 1.00 94.56 93 GLN A CA 1
ATOM 726 C C . GLN A 1 93 ? -9.793 -14.494 0.347 1.00 94.56 93 GLN A C 1
ATOM 728 O O . GLN A 1 93 ? -10.443 -14.226 1.356 1.00 94.56 93 GLN A O 1
ATOM 733 N N . GLU A 1 94 ? -8.915 -15.500 0.332 1.00 94.88 94 GLU A N 1
ATOM 734 C CA . GLU A 1 94 ? -8.625 -16.371 1.481 1.00 94.88 94 GLU A CA 1
ATOM 735 C C . GLU A 1 94 ? -7.947 -15.657 2.667 1.00 94.88 94 GLU A C 1
ATOM 737 O O . GLU A 1 94 ? -8.074 -16.098 3.809 1.00 94.88 94 GLU A O 1
ATOM 742 N N . LYS A 1 95 ? -7.262 -14.528 2.437 1.00 96.12 95 LYS A N 1
ATOM 743 C CA . LYS A 1 95 ? -6.599 -13.734 3.487 1.00 96.12 95 LYS A CA 1
ATOM 744 C C . LYS A 1 95 ? -7.531 -12.713 4.139 1.00 96.12 95 LYS A C 1
ATOM 746 O O . LYS A 1 95 ? -7.147 -12.104 5.139 1.00 96.12 95 LYS A O 1
ATOM 751 N N . VAL A 1 96 ? -8.754 -12.532 3.625 1.00 96.31 96 VAL A N 1
ATOM 752 C CA . VAL A 1 96 ? -9.714 -11.529 4.121 1.00 96.31 96 VAL A CA 1
ATOM 753 C C . VAL A 1 96 ? -9.961 -11.682 5.619 1.00 96.31 96 VAL A C 1
ATOM 755 O O . VAL A 1 96 ? -9.876 -10.697 6.351 1.00 96.31 96 VAL A O 1
ATOM 758 N N . ASP A 1 97 ? -10.233 -12.897 6.093 1.00 96.44 97 ASP A N 1
ATOM 759 C CA . ASP A 1 97 ? -10.560 -13.120 7.505 1.00 96.44 97 ASP A CA 1
ATOM 760 C C . ASP A 1 97 ? -9.358 -12.875 8.423 1.00 96.44 97 ASP A C 1
ATOM 762 O O . ASP A 1 97 ? -9.514 -12.289 9.494 1.00 96.44 97 ASP A O 1
ATOM 766 N N . SER A 1 98 ? -8.146 -13.214 7.972 1.00 96.06 98 SER A N 1
ATOM 767 C CA . SER A 1 98 ? -6.914 -12.871 8.691 1.00 96.06 98 SER A CA 1
ATOM 768 C C . SER A 1 98 ? -6.722 -11.355 8.769 1.00 96.06 98 SER A C 1
ATOM 770 O O . SER A 1 98 ? -6.503 -10.811 9.853 1.00 96.06 98 SER A O 1
ATOM 772 N N . ALA A 1 99 ? -6.882 -10.648 7.648 1.00 97.25 99 ALA A N 1
ATOM 773 C CA . ALA A 1 99 ? -6.709 -9.201 7.580 1.00 97.25 99 ALA A CA 1
ATOM 774 C C . ALA A 1 99 ? -7.763 -8.429 8.393 1.00 97.25 99 ALA A C 1
ATOM 776 O O . ALA A 1 99 ? -7.486 -7.336 8.886 1.00 97.25 99 ALA A O 1
ATOM 777 N N . ARG A 1 100 ? -8.962 -8.996 8.604 1.00 97.31 100 ARG A N 1
ATOM 778 C CA . ARG A 1 100 ? -9.993 -8.402 9.477 1.00 97.31 100 ARG A CA 1
ATOM 779 C C . ARG A 1 100 ? -9.549 -8.240 10.930 1.00 97.31 100 ARG A C 1
ATOM 781 O O . ARG A 1 100 ? -10.157 -7.431 11.626 1.00 97.31 100 ARG A O 1
ATOM 788 N N . SER A 1 101 ? -8.491 -8.923 11.371 1.00 95.88 101 SER A N 1
ATOM 789 C CA . SER A 1 101 ? -7.892 -8.712 12.698 1.00 95.88 101 SER A CA 1
ATOM 790 C C . SER A 1 101 ? -7.359 -7.288 12.921 1.00 95.88 101 SER A C 1
ATOM 792 O O . SER A 1 101 ? -7.186 -6.880 14.069 1.00 95.88 101 SER A O 1
ATOM 794 N N . LEU A 1 102 ? -7.169 -6.503 11.851 1.00 97.00 102 LEU A N 1
ATOM 795 C CA . LEU A 1 102 ? -6.872 -5.073 11.942 1.00 97.00 102 LEU A CA 1
ATOM 796 C C . LEU A 1 102 ? -8.045 -4.252 12.495 1.00 97.00 102 LEU A C 1
ATOM 798 O O . LEU A 1 102 ? -7.824 -3.199 13.082 1.00 97.00 102 LEU A O 1
ATOM 802 N N . SER A 1 103 ? -9.297 -4.686 12.321 1.00 97.62 103 SER A N 1
ATOM 803 C CA . SER A 1 103 ? -10.447 -3.947 12.849 1.00 97.62 103 SER A CA 1
ATOM 804 C C . SER A 1 103 ? -10.419 -3.910 14.380 1.00 97.62 103 SER A C 1
ATOM 806 O O . SER A 1 103 ? -10.368 -4.942 15.039 1.00 97.62 103 SER A O 1
ATOM 808 N N . GLY A 1 104 ? -10.506 -2.707 14.946 1.00 97.19 104 GLY A N 1
ATOM 809 C CA . GLY A 1 104 ? -10.386 -2.451 16.381 1.00 97.19 104 GLY A CA 1
ATOM 810 C C . GLY A 1 104 ? -8.955 -2.170 16.847 1.00 97.19 104 GLY A C 1
ATOM 811 O O . GLY A 1 104 ? -8.778 -1.763 17.993 1.00 97.19 104 GLY A O 1
ATOM 812 N N . GLN A 1 105 ? -7.948 -2.336 15.984 1.00 97.31 105 GLN A N 1
ATOM 813 C CA . GLN A 1 105 ? -6.570 -1.969 16.303 1.00 97.31 105 GLN A CA 1
ATOM 814 C C . GLN A 1 105 ? -6.375 -0.455 16.236 1.00 97.31 105 GLN A C 1
ATOM 816 O O . GLN A 1 105 ? -7.060 0.258 15.495 1.00 97.31 105 GLN A O 1
ATOM 821 N N . ALA A 1 106 ? -5.383 0.027 16.975 1.00 97.06 106 ALA A N 1
ATOM 822 C CA . ALA A 1 106 ? -4.837 1.356 16.779 1.00 97.06 106 ALA A CA 1
ATOM 823 C C . ALA A 1 106 ? -3.408 1.237 16.259 1.00 97.06 106 ALA A C 1
ATOM 825 O O . ALA A 1 106 ? -2.603 0.504 16.828 1.00 97.06 106 ALA A O 1
ATOM 826 N N . ILE A 1 107 ? -3.121 1.962 15.185 1.00 96.50 107 ILE A N 1
ATOM 827 C CA . ILE A 1 107 ? -1.818 1.979 14.531 1.00 96.50 107 ILE A CA 1
ATOM 828 C C . ILE A 1 107 ? -1.179 3.334 14.810 1.00 96.50 107 ILE A C 1
ATOM 830 O O . ILE A 1 107 ? -1.836 4.371 14.689 1.00 96.50 107 ILE A O 1
ATOM 834 N N . GLU A 1 108 ? 0.090 3.311 15.201 1.00 95.44 108 GLU A N 1
ATOM 835 C CA . GLU A 1 108 ? 0.907 4.497 15.432 1.00 95.44 108 GLU A CA 1
ATOM 836 C C . GLU A 1 108 ? 2.042 4.537 14.409 1.00 95.44 108 GLU A C 1
ATOM 838 O O . GLU A 1 108 ? 2.737 3.545 14.202 1.00 95.44 108 GLU A O 1
ATOM 843 N N . ILE A 1 109 ? 2.192 5.683 13.751 1.00 92.44 109 ILE A N 1
ATOM 844 C CA . ILE A 1 109 ? 3.182 5.952 12.713 1.00 92.44 109 ILE A CA 1
ATOM 845 C C . ILE A 1 109 ? 3.875 7.251 13.088 1.00 92.44 109 ILE A C 1
ATOM 847 O O . ILE A 1 109 ? 3.240 8.301 13.070 1.00 92.44 109 ILE A O 1
ATOM 851 N N . GLU A 1 110 ? 5.156 7.184 13.447 1.00 87.69 110 GLU A N 1
ATOM 852 C CA . GLU A 1 110 ? 5.980 8.371 13.735 1.00 87.69 110 GLU A CA 1
ATOM 853 C C . GLU A 1 110 ? 5.331 9.332 14.758 1.00 87.69 110 GLU A C 1
ATOM 855 O O . GLU A 1 110 ? 5.372 10.549 14.620 1.00 87.69 110 GLU A O 1
ATOM 860 N N . GLY A 1 111 ? 4.681 8.784 15.793 1.00 91.12 111 GLY A N 1
ATOM 861 C CA . GLY A 1 111 ? 3.969 9.559 16.822 1.00 91.12 111 GLY A CA 1
ATOM 862 C C . GLY A 1 111 ? 2.542 9.989 16.448 1.00 91.12 111 GLY A C 1
ATOM 863 O O . GLY A 1 111 ? 1.843 10.587 17.267 1.00 91.12 111 GLY A O 1
ATOM 864 N N . HIS A 1 112 ? 2.070 9.648 15.248 1.00 93.38 112 HIS A N 1
ATOM 865 C CA . HIS A 1 112 ? 0.707 9.892 14.782 1.00 93.38 112 HIS A CA 1
ATOM 866 C C . HIS A 1 112 ? -0.131 8.616 14.838 1.00 93.38 112 HIS A C 1
ATOM 868 O O . HIS A 1 112 ? 0.190 7.606 14.215 1.00 93.38 112 HIS A O 1
ATOM 874 N N . ARG A 1 113 ? -1.243 8.658 15.576 1.00 95.44 113 ARG A N 1
ATOM 875 C CA . ARG A 1 113 ? -2.091 7.488 15.831 1.00 95.44 113 ARG A CA 1
ATOM 876 C C . ARG A 1 113 ? -3.444 7.587 15.135 1.00 95.44 113 ARG A C 1
ATOM 878 O O . ARG A 1 113 ? -4.121 8.614 15.212 1.00 95.44 113 ARG A O 1
ATOM 885 N N . PHE A 1 114 ? -3.886 6.479 14.544 1.00 96.12 114 PHE A N 1
ATOM 886 C CA . PHE A 1 114 ? -5.249 6.312 14.045 1.00 96.12 114 PHE A CA 1
ATOM 887 C C . PHE A 1 114 ? -5.833 4.948 14.430 1.00 96.12 114 PHE A C 1
ATOM 889 O O . PHE A 1 114 ? -5.133 3.949 14.573 1.00 96.12 114 PHE A O 1
ATOM 896 N N . GLU A 1 115 ? -7.148 4.911 14.599 1.00 97.81 115 GLU A N 1
ATOM 897 C CA . GLU A 1 115 ? -7.923 3.702 14.854 1.00 97.81 115 GLU A CA 1
ATOM 898 C C . GLU A 1 115 ? -8.406 3.094 13.541 1.00 97.81 115 GLU A C 1
ATOM 900 O O . GLU A 1 115 ? -8.891 3.800 12.650 1.00 97.81 115 GLU A O 1
ATOM 905 N N . VAL A 1 116 ? -8.323 1.771 13.441 1.00 98.06 116 VAL A N 1
ATOM 906 C CA . VAL A 1 116 ? -8.830 1.003 12.310 1.00 98.06 116 VAL A CA 1
ATOM 907 C C . VAL A 1 116 ? -10.229 0.495 12.643 1.00 98.06 116 VAL A C 1
ATOM 909 O O . VAL A 1 116 ? -10.449 -0.289 13.559 1.00 98.06 116 VAL A O 1
ATOM 912 N N . GLY A 1 117 ? -11.211 0.958 11.884 1.00 97.56 117 GLY A N 1
ATOM 913 C CA . GLY A 1 117 ? -12.611 0.585 12.019 1.00 97.56 117 GLY A CA 1
ATOM 914 C C . GLY A 1 117 ? -12.988 -0.677 11.230 1.00 97.56 117 GLY A C 1
ATOM 915 O O . GLY A 1 117 ? -12.128 -1.452 10.804 1.00 97.56 117 GLY A O 1
ATOM 916 N N . PRO A 1 118 ? -14.294 -0.899 10.999 1.00 97.12 118 PRO A N 1
ATOM 917 C CA . PRO A 1 118 ? -14.771 -2.069 10.271 1.00 97.12 118 PRO A CA 1
ATOM 918 C C . PRO A 1 118 ? -14.337 -2.051 8.801 1.00 97.12 118 PRO A C 1
ATOM 920 O O . PRO A 1 118 ? -14.294 -0.993 8.157 1.00 97.12 118 PRO A O 1
ATOM 923 N N . ALA A 1 119 ? -14.089 -3.248 8.273 1.00 97.69 119 ALA A N 1
ATOM 924 C CA . ALA A 1 119 ? -13.691 -3.484 6.893 1.00 97.69 119 ALA A CA 1
ATOM 925 C C . ALA A 1 119 ? -14.858 -3.944 6.011 1.00 97.69 119 ALA A C 1
ATOM 927 O O . ALA A 1 119 ? -15.685 -4.765 6.427 1.00 97.69 119 ALA A O 1
ATOM 928 N N . ARG A 1 120 ? -14.872 -3.489 4.757 1.00 97.75 120 ARG A N 1
ATOM 929 C CA . ARG A 1 120 ? -15.733 -4.033 3.698 1.00 97.75 120 ARG A CA 1
ATOM 930 C C . ARG A 1 120 ? -14.887 -4.600 2.565 1.00 97.75 120 ARG A C 1
ATOM 932 O O . ARG A 1 120 ? -13.880 -3.998 2.203 1.00 97.75 120 ARG A O 1
ATOM 939 N N . VAL A 1 121 ? -15.329 -5.715 1.996 1.00 97.38 121 VAL A N 1
ATOM 940 C CA . VAL A 1 121 ? -14.738 -6.274 0.776 1.00 97.38 121 VAL A CA 1
ATOM 941 C C . VAL A 1 121 ? -15.238 -5.464 -0.417 1.00 97.38 121 VAL A C 1
ATOM 943 O O . VAL A 1 121 ? -16.421 -5.120 -0.488 1.00 97.38 121 VAL A O 1
ATOM 946 N N . ARG A 1 122 ? -14.328 -5.125 -1.326 1.00 95.31 122 ARG A N 1
ATOM 947 C CA . ARG A 1 122 ? -14.604 -4.481 -2.605 1.00 95.31 122 ARG A CA 1
ATOM 948 C C . ARG A 1 122 ? -13.998 -5.353 -3.718 1.00 95.31 122 ARG A C 1
ATOM 950 O O . ARG A 1 122 ? -12.771 -5.418 -3.795 1.00 95.31 122 ARG A O 1
ATOM 957 N N . PRO A 1 123 ? -14.836 -5.984 -4.561 1.00 92.19 123 PRO A N 1
ATOM 958 C CA . PRO A 1 123 ? -14.388 -6.685 -5.761 1.00 92.19 123 PRO A CA 1
ATOM 959 C C . PRO A 1 123 ? -13.549 -5.792 -6.668 1.00 92.19 123 PRO A C 1
ATOM 961 O O . PRO A 1 123 ? -13.760 -4.570 -6.716 1.00 92.19 123 PRO A O 1
ATOM 964 N N . LEU A 1 124 ? -12.613 -6.400 -7.391 1.00 88.81 124 LEU A N 1
ATOM 965 C CA . LEU A 1 124 ? -11.850 -5.694 -8.408 1.00 88.81 124 LEU A CA 1
ATOM 966 C C . LEU A 1 124 ? -12.656 -5.640 -9.699 1.00 88.81 124 LEU A C 1
ATOM 968 O O . LEU A 1 124 ? -13.085 -6.657 -10.230 1.00 88.81 124 LEU A O 1
ATOM 972 N N . ASN A 1 125 ? -12.830 -4.432 -10.224 1.00 83.00 125 ASN A N 1
ATOM 973 C CA . ASN A 1 125 ? -13.414 -4.257 -11.543 1.00 83.00 125 ASN A CA 1
ATOM 974 C C . ASN A 1 125 ? -12.291 -4.215 -12.579 1.00 83.00 125 ASN A C 1
ATOM 976 O O . ASN A 1 125 ? -11.312 -3.490 -12.367 1.00 83.00 125 ASN A O 1
ATOM 980 N N . PRO A 1 126 ? -12.433 -4.919 -13.711 1.00 81.94 126 PRO A N 1
ATOM 981 C CA . PRO A 1 126 ? -11.525 -4.750 -14.828 1.00 81.94 126 PRO A CA 1
ATOM 982 C C . PRO A 1 126 ? -11.510 -3.295 -15.299 1.00 81.94 126 PRO A C 1
ATOM 984 O O . PRO A 1 126 ? -12.560 -2.684 -15.504 1.00 81.94 126 PRO A O 1
ATOM 987 N N . MET A 1 127 ? -10.312 -2.746 -15.479 1.00 82.19 127 MET A N 1
ATOM 988 C CA . MET A 1 127 ? -10.104 -1.381 -15.952 1.00 82.19 127 MET A CA 1
ATOM 989 C C . MET A 1 127 ? -9.212 -1.416 -17.188 1.00 82.19 127 MET A C 1
ATOM 991 O O . MET A 1 127 ? -8.169 -2.060 -17.185 1.00 82.19 127 MET A O 1
ATOM 995 N N . SER A 1 128 ? -9.592 -0.680 -18.233 1.00 81.88 128 SER A N 1
ATOM 996 C CA . SER A 1 128 ? -8.776 -0.513 -19.447 1.00 81.88 128 SER A CA 1
ATOM 997 C C . SER A 1 128 ? -7.577 0.417 -19.246 1.00 81.88 128 SER A C 1
ATOM 999 O O . SER A 1 128 ? -6.741 0.564 -20.132 1.00 81.88 128 SER A O 1
ATOM 1001 N N . THR A 1 129 ? -7.524 1.105 -18.107 1.00 85.25 129 THR A N 1
ATOM 1002 C CA . THR A 1 129 ? -6.466 2.043 -17.750 1.00 85.25 129 THR A CA 1
ATOM 1003 C C . THR A 1 129 ? -6.072 1.791 -16.307 1.00 85.25 129 THR A C 1
ATOM 1005 O O . THR A 1 129 ? -6.914 1.853 -15.409 1.00 85.25 129 THR A O 1
ATOM 1008 N N . VAL A 1 130 ? -4.788 1.519 -16.096 1.00 87.31 130 VAL A N 1
ATOM 1009 C CA . VAL A 1 130 ? -4.188 1.348 -14.774 1.00 87.31 130 VAL A CA 1
ATOM 1010 C C . VAL A 1 130 ? -3.287 2.545 -14.505 1.00 87.31 130 VAL A C 1
ATOM 1012 O O . VAL A 1 130 ? -2.611 3.044 -15.401 1.00 87.31 130 VAL A O 1
ATOM 1015 N N . PHE A 1 131 ? -3.307 3.023 -13.266 1.00 86.62 131 PHE A N 1
ATOM 1016 C CA . PHE A 1 131 ? -2.466 4.114 -12.802 1.00 86.62 131 PHE A CA 1
ATOM 1017 C C . PHE A 1 131 ? -1.699 3.654 -11.569 1.00 86.62 131 PHE A C 1
ATOM 1019 O O . PHE A 1 131 ? -2.302 3.196 -10.596 1.00 86.62 131 PHE A O 1
ATOM 1026 N N . ALA A 1 132 ? -0.382 3.819 -11.607 1.00 85.81 132 ALA A N 1
ATOM 1027 C CA . ALA A 1 132 ? 0.493 3.647 -10.463 1.00 85.81 132 ALA A CA 1
ATOM 1028 C C . ALA A 1 132 ? 1.147 4.993 -10.151 1.00 85.81 132 ALA A C 1
ATOM 1030 O O . ALA A 1 132 ? 1.657 5.673 -11.039 1.00 85.81 132 ALA A O 1
ATOM 1031 N N . ARG A 1 133 ? 1.105 5.395 -8.879 1.00 79.06 133 ARG A N 1
ATOM 1032 C CA . ARG A 1 133 ? 1.716 6.656 -8.440 1.00 79.06 133 ARG A CA 1
ATOM 1033 C C . ARG A 1 133 ? 3.236 6.545 -8.328 1.00 79.06 133 ARG A C 1
ATOM 1035 O O . ARG A 1 133 ? 3.932 7.523 -8.580 1.00 79.06 133 ARG A O 1
ATOM 1042 N N . HIS A 1 134 ? 3.711 5.370 -7.941 1.00 82.56 134 HIS A N 1
ATOM 1043 C CA . HIS A 1 134 ? 5.118 5.017 -7.865 1.00 82.56 134 HIS A CA 1
ATOM 1044 C C . HIS A 1 134 ? 5.279 3.636 -8.492 1.00 82.56 134 HIS A C 1
ATOM 1046 O O . HIS A 1 134 ? 4.408 2.780 -8.324 1.00 82.56 134 HIS A O 1
ATOM 1052 N N . ILE A 1 135 ? 6.370 3.453 -9.222 1.00 86.06 135 ILE A N 1
ATOM 1053 C CA . ILE A 1 135 ? 6.785 2.177 -9.794 1.00 86.06 135 ILE A CA 1
ATOM 1054 C C . ILE A 1 135 ? 8.231 2.007 -9.347 1.00 86.06 135 ILE A C 1
ATOM 1056 O O . ILE A 1 135 ? 9.058 2.872 -9.633 1.00 86.06 135 ILE A O 1
ATOM 1060 N N . ALA A 1 136 ? 8.502 0.951 -8.583 1.00 81.62 136 ALA A N 1
ATOM 1061 C CA . ALA A 1 136 ? 9.870 0.559 -8.282 1.00 81.62 136 ALA A CA 1
ATOM 1062 C C . ALA A 1 136 ? 10.461 -0.063 -9.549 1.00 81.62 136 ALA A C 1
ATOM 1064 O O . ALA A 1 136 ? 9.807 -0.888 -10.186 1.00 81.62 136 ALA A O 1
ATOM 1065 N N . ILE A 1 137 ? 11.654 0.381 -9.926 1.00 78.62 137 ILE A N 1
ATOM 1066 C CA . ILE A 1 137 ? 12.348 -0.080 -11.126 1.00 78.62 137 ILE A CA 1
ATOM 1067 C C . ILE A 1 137 ? 13.649 -0.754 -10.713 1.00 78.62 137 ILE A C 1
ATOM 1069 O O . ILE A 1 137 ? 14.304 -0.306 -9.772 1.00 78.62 137 ILE A O 1
ATOM 1073 N N . GLU A 1 138 ? 13.997 -1.835 -11.401 1.00 70.44 138 GLU A N 1
ATOM 1074 C CA . GLU A 1 138 ? 15.288 -2.518 -11.237 1.00 70.44 138 GLU A CA 1
ATOM 1075 C C . GLU A 1 138 ? 16.381 -1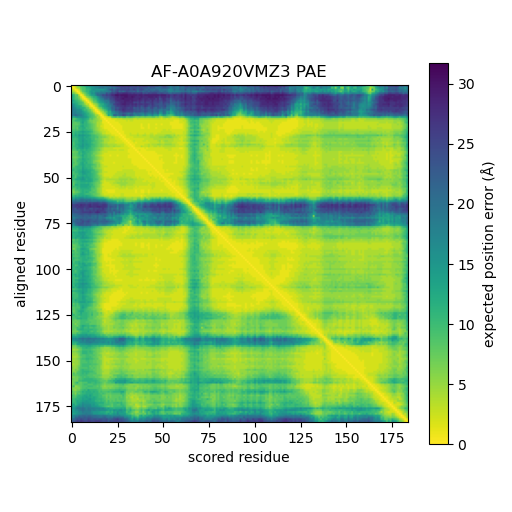.821 -12.056 1.00 70.44 138 GLU A C 1
ATOM 1077 O O . GLU A 1 138 ? 17.535 -1.713 -11.647 1.00 70.44 138 GLU A O 1
ATOM 1082 N N . ALA A 1 139 ? 16.003 -1.284 -13.218 1.00 66.25 139 ALA A N 1
ATOM 1083 C CA . ALA A 1 139 ? 16.909 -0.546 -14.079 1.00 66.25 139 ALA A CA 1
ATOM 1084 C C . ALA A 1 139 ? 17.217 0.834 -13.483 1.00 66.25 139 ALA A C 1
ATOM 1086 O O . ALA A 1 139 ? 16.328 1.674 -13.346 1.00 66.25 139 ALA A O 1
ATOM 1087 N N . GLU A 1 140 ? 18.490 1.106 -13.198 1.00 70.31 140 GLU A N 1
ATOM 1088 C CA . GLU A 1 140 ? 18.956 2.462 -12.910 1.00 70.31 140 GLU A CA 1
ATOM 1089 C C . GLU A 1 140 ? 18.988 3.262 -14.223 1.00 70.31 140 GLU A C 1
ATOM 1091 O O . GLU A 1 140 ? 19.998 3.319 -14.925 1.00 70.31 140 GLU A O 1
ATOM 1096 N N . THR A 1 141 ? 17.836 3.817 -14.605 1.00 75.31 141 THR A N 1
ATOM 1097 C CA . THR A 1 141 ? 17.697 4.636 -15.810 1.00 75.31 141 THR A CA 1
ATOM 1098 C C . THR A 1 141 ? 16.999 5.958 -15.520 1.00 75.31 141 THR A C 1
ATOM 1100 O O . THR A 1 141 ? 15.940 6.016 -14.894 1.00 75.31 141 THR A O 1
ATOM 1103 N N . ASP A 1 142 ? 17.604 7.028 -16.030 1.00 75.19 142 ASP A N 1
ATOM 1104 C CA . ASP A 1 142 ? 17.033 8.376 -16.046 1.00 75.19 142 ASP A CA 1
ATOM 1105 C C . ASP A 1 142 ? 16.325 8.672 -17.378 1.00 75.19 142 ASP A C 1
ATOM 1107 O O . ASP A 1 142 ? 15.790 9.765 -17.577 1.00 75.19 142 ASP A O 1
ATOM 1111 N N . ASP A 1 143 ? 16.333 7.704 -18.299 1.00 86.75 143 ASP A N 1
ATOM 1112 C CA . ASP A 1 143 ? 15.771 7.823 -19.633 1.00 86.75 143 ASP A CA 1
ATOM 1113 C C . ASP A 1 143 ? 14.322 7.312 -19.659 1.00 86.75 143 ASP A C 1
ATOM 1115 O O . ASP A 1 143 ? 14.024 6.144 -19.395 1.00 86.75 143 ASP A O 1
ATOM 1119 N N . GLU A 1 144 ? 13.402 8.218 -19.986 1.00 88.12 144 GLU A N 1
ATOM 1120 C CA . GLU A 1 144 ? 11.969 7.933 -20.075 1.00 88.12 144 GLU A CA 1
ATOM 1121 C C . GLU A 1 144 ? 11.650 6.829 -21.092 1.00 88.12 144 GLU A C 1
ATOM 1123 O O . GLU A 1 144 ? 10.769 6.003 -20.846 1.00 88.12 144 GLU A O 1
ATOM 1128 N N . GLU A 1 145 ? 12.342 6.800 -22.232 1.00 88.75 145 GLU A N 1
ATOM 1129 C CA . GLU A 1 145 ? 12.074 5.821 -23.278 1.00 88.75 145 GLU A CA 1
ATOM 1130 C C . GLU A 1 145 ? 12.514 4.421 -22.828 1.00 88.75 145 GLU A C 1
ATOM 1132 O O . GLU A 1 145 ? 11.758 3.459 -22.988 1.00 88.75 145 GLU A O 1
ATOM 1137 N N . GLN A 1 146 ? 13.682 4.314 -22.190 1.00 88.56 146 GLN A N 1
ATOM 1138 C CA . GLN A 1 146 ? 14.159 3.063 -21.593 1.00 88.56 146 GLN A CA 1
ATOM 1139 C C . GLN A 1 146 ? 13.207 2.548 -20.513 1.00 88.56 146 GLN A C 1
ATOM 1141 O O . GLN A 1 146 ? 12.874 1.362 -20.513 1.00 88.56 146 GLN A O 1
ATOM 1146 N N . PHE A 1 147 ? 12.715 3.430 -19.637 1.00 88.88 147 PHE A N 1
ATOM 1147 C CA . PHE A 1 147 ? 11.708 3.066 -18.640 1.00 88.88 147 PHE A CA 1
ATOM 1148 C C . PHE A 1 147 ? 10.435 2.505 -19.289 1.00 88.88 147 PHE A C 1
ATOM 1150 O O . PHE A 1 147 ? 9.905 1.489 -18.839 1.00 88.88 147 PHE A O 1
ATOM 1157 N N . LEU A 1 148 ? 9.938 3.147 -20.351 1.00 90.56 148 LEU A N 1
ATOM 1158 C CA . LEU A 1 148 ? 8.730 2.694 -21.038 1.00 90.56 148 LEU A CA 1
ATOM 1159 C C . LEU A 1 148 ? 8.922 1.333 -21.721 1.00 90.56 148 LEU A C 1
ATOM 1161 O O . LEU A 1 148 ? 7.995 0.526 -21.689 1.00 90.56 148 LEU A O 1
ATOM 1165 N N . TYR A 1 149 ? 10.095 1.055 -22.304 1.00 89.88 149 TYR A N 1
ATOM 1166 C CA . TYR A 1 149 ? 10.398 -0.274 -22.851 1.00 89.88 149 TYR A CA 1
ATOM 1167 C C . TYR A 1 149 ? 10.466 -1.338 -21.758 1.00 89.88 149 TYR A C 1
ATOM 1169 O O . TYR A 1 149 ? 9.793 -2.357 -21.885 1.00 89.88 149 TYR A O 1
ATOM 1177 N N . TRP A 1 150 ? 11.192 -1.073 -20.668 1.00 90.00 150 TRP A N 1
ATOM 1178 C CA . TRP A 1 150 ? 11.254 -1.985 -19.524 1.00 90.00 150 TRP A CA 1
ATOM 1179 C C . TRP A 1 150 ? 9.851 -2.290 -18.982 1.00 90.00 150 TRP A C 1
ATOM 1181 O O . TRP A 1 150 ? 9.471 -3.448 -18.847 1.00 90.00 150 TRP A O 1
ATOM 1191 N N . ALA A 1 151 ? 9.026 -1.265 -18.754 1.00 90.56 151 ALA A N 1
ATOM 1192 C CA . ALA A 1 151 ? 7.670 -1.455 -18.246 1.00 90.56 151 ALA A CA 1
ATOM 1193 C C . ALA A 1 151 ? 6.770 -2.223 -19.234 1.00 90.56 151 ALA A C 1
ATOM 1195 O O . ALA A 1 151 ? 5.876 -2.948 -18.803 1.00 90.56 151 ALA A O 1
ATOM 1196 N N . ALA A 1 152 ? 6.986 -2.079 -20.545 1.00 90.12 152 ALA A N 1
ATOM 1197 C CA . ALA A 1 152 ? 6.258 -2.845 -21.550 1.00 90.12 152 ALA A CA 1
ATOM 1198 C C . ALA A 1 152 ? 6.649 -4.330 -21.541 1.00 90.12 152 ALA A C 1
ATOM 1200 O O . ALA A 1 152 ? 5.757 -5.166 -21.645 1.00 90.12 152 ALA A O 1
ATOM 1201 N N . GLU A 1 153 ? 7.934 -4.657 -21.363 1.00 90.31 153 GLU A N 1
ATOM 1202 C CA . GLU A 1 153 ? 8.398 -6.044 -21.195 1.00 90.31 153 GLU A CA 1
ATOM 1203 C C . GLU A 1 153 ? 7.785 -6.683 -19.943 1.00 90.31 153 GLU A C 1
ATOM 1205 O O . GLU A 1 153 ? 7.190 -7.753 -20.031 1.00 90.31 153 GLU A O 1
ATOM 1210 N N . GLN A 1 154 ? 7.803 -5.979 -18.804 1.00 90.56 154 GLN A N 1
ATOM 1211 C CA . GLN A 1 154 ? 7.182 -6.464 -17.563 1.00 90.56 154 GLN A CA 1
ATOM 1212 C C . GLN A 1 154 ? 5.672 -6.727 -17.714 1.00 90.56 154 GLN A C 1
ATOM 1214 O O . GLN A 1 154 ? 5.124 -7.651 -17.116 1.00 90.56 154 GLN A O 1
ATOM 1219 N N . LEU A 1 155 ? 4.966 -5.907 -18.501 1.00 89.88 155 LEU A N 1
ATOM 1220 C CA . LEU A 1 155 ? 3.542 -6.115 -18.780 1.00 89.88 155 LEU A CA 1
ATOM 1221 C C . LEU A 1 155 ? 3.302 -7.278 -19.753 1.00 89.88 155 LEU A C 1
ATOM 1223 O O . LEU A 1 155 ? 2.304 -7.984 -19.597 1.00 89.88 155 LEU A O 1
ATOM 1227 N N . ASP A 1 156 ? 4.197 -7.501 -20.717 1.00 90.06 156 ASP A N 1
ATOM 1228 C CA . ASP A 1 156 ? 4.123 -8.632 -21.650 1.00 90.06 156 ASP A CA 1
ATOM 1229 C C . ASP A 1 156 ? 4.322 -9.973 -20.929 1.00 90.06 156 ASP A C 1
ATOM 1231 O O . ASP A 1 156 ? 3.547 -10.904 -21.155 1.00 90.06 156 ASP A O 1
ATOM 1235 N N . ASP A 1 157 ? 5.242 -10.035 -19.959 1.00 89.81 157 ASP A N 1
ATOM 1236 C CA . ASP A 1 157 ? 5.433 -11.199 -19.077 1.00 89.81 157 ASP A CA 1
ATOM 1237 C C . ASP A 1 157 ? 4.163 -11.548 -18.277 1.00 89.81 157 ASP A C 1
ATOM 1239 O O . ASP A 1 157 ? 3.901 -12.710 -17.955 1.00 89.81 157 ASP A O 1
ATOM 1243 N N . LEU A 1 158 ? 3.324 -10.545 -17.996 1.00 86.81 158 LEU A N 1
ATOM 1244 C CA . LEU A 1 158 ? 2.015 -10.696 -17.353 1.00 86.81 158 LEU A CA 1
ATOM 1245 C C . LEU A 1 158 ? 0.865 -10.924 -18.351 1.00 86.81 158 LEU A C 1
ATOM 1247 O O . LEU A 1 158 ? -0.300 -10.972 -17.945 1.00 86.81 158 LEU A O 1
ATOM 1251 N N . ALA A 1 159 ? 1.165 -11.050 -19.646 1.00 87.50 159 ALA A N 1
ATOM 1252 C CA . ALA A 1 159 ? 0.206 -11.121 -20.748 1.00 87.50 159 ALA A CA 1
ATOM 1253 C C . ALA A 1 159 ? -0.779 -9.933 -20.788 1.00 87.50 159 ALA A C 1
ATOM 1255 O O . ALA A 1 159 ? -1.935 -10.072 -21.205 1.00 87.50 159 ALA A O 1
ATOM 1256 N N . VAL A 1 160 ? -0.332 -8.749 -20.356 1.00 86.50 160 VAL A N 1
ATOM 1257 C CA . VAL A 1 160 ? -1.107 -7.505 -20.371 1.00 86.50 160 VAL A CA 1
ATOM 1258 C C . VAL A 1 160 ? -0.676 -6.651 -21.569 1.00 86.50 160 VAL A C 1
ATOM 1260 O O . VAL A 1 160 ? 0.386 -6.032 -21.542 1.00 86.50 160 VAL A O 1
ATOM 1263 N N . PRO A 1 161 ? -1.502 -6.533 -22.625 1.00 81.62 161 PRO A N 1
ATOM 1264 C CA . PRO A 1 161 ? -1.121 -5.781 -23.814 1.00 81.62 161 PRO A CA 1
ATOM 1265 C C . PRO A 1 161 ? -1.103 -4.268 -23.541 1.00 81.62 161 PRO A C 1
ATOM 1267 O O . PRO A 1 161 ? -2.149 -3.614 -23.4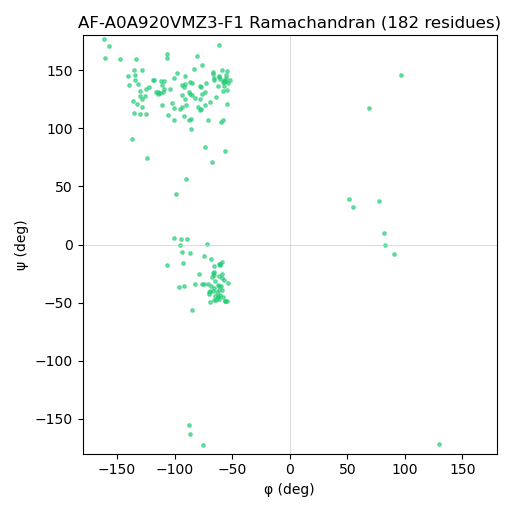63 1.00 81.62 161 PRO A O 1
ATOM 1270 N N . ALA A 1 162 ? 0.093 -3.687 -23.455 1.00 83.44 162 ALA A N 1
ATOM 1271 C CA . ALA A 1 162 ? 0.285 -2.258 -23.238 1.00 83.44 162 ALA A CA 1
ATOM 1272 C C . ALA A 1 162 ? 0.256 -1.473 -24.564 1.00 83.44 162 ALA A C 1
ATOM 1274 O O . ALA A 1 162 ? 1.227 -1.419 -25.313 1.00 83.44 162 ALA A O 1
ATOM 1275 N N . ARG A 1 163 ? -0.887 -0.850 -24.879 1.00 81.38 163 ARG A N 1
ATOM 1276 C CA . ARG A 1 163 ? -1.060 -0.072 -26.129 1.00 81.38 163 ARG A CA 1
ATOM 1277 C C . ARG A 1 163 ? -0.730 1.406 -25.995 1.00 81.38 163 ARG A C 1
ATOM 1279 O O . ARG A 1 163 ? -0.277 2.040 -26.948 1.00 81.38 163 ARG A O 1
ATOM 1286 N N . LYS A 1 164 ? -1.048 1.958 -24.827 1.00 87.69 164 LYS A N 1
ATOM 1287 C CA . LYS A 1 164 ? -0.848 3.361 -24.481 1.00 87.69 164 LYS A CA 1
ATOM 1288 C C . LYS A 1 164 ? -0.193 3.415 -23.118 1.00 87.69 164 LYS A C 1
ATOM 1290 O O . LYS A 1 164 ? -0.757 2.907 -22.150 1.00 87.69 164 LYS A O 1
ATOM 1295 N N . MET A 1 165 ? 0.984 4.018 -23.063 1.00 90.38 165 MET A N 1
ATOM 1296 C CA . MET A 1 165 ? 1.740 4.193 -21.831 1.00 90.38 165 MET A CA 1
ATOM 1297 C C . MET A 1 165 ? 2.200 5.639 -21.739 1.00 90.38 165 MET A C 1
ATOM 1299 O O . MET A 1 165 ? 2.608 6.238 -22.731 1.00 90.38 165 MET A O 1
ATOM 1303 N N . LEU A 1 166 ? 2.096 6.189 -20.537 1.00 88.88 166 LEU A N 1
ATOM 1304 C CA . LEU A 1 166 ? 2.562 7.522 -20.194 1.00 88.88 166 LEU A CA 1
ATOM 1305 C C . LEU A 1 166 ? 3.399 7.381 -18.927 1.00 88.88 166 LEU A C 1
ATOM 1307 O O . LEU A 1 166 ? 2.917 6.806 -17.947 1.00 88.88 166 LEU A O 1
ATOM 1311 N N . CYS A 1 167 ? 4.625 7.895 -18.938 1.00 86.19 167 CYS A N 1
ATOM 1312 C CA . CYS A 1 167 ? 5.423 7.951 -17.725 1.00 86.19 167 CYS A CA 1
ATOM 1313 C C . CYS A 1 167 ? 5.040 9.191 -16.896 1.00 86.19 167 CYS A C 1
ATOM 1315 O O . CYS A 1 167 ? 4.553 10.207 -17.401 1.00 86.19 167 CYS A O 1
ATOM 1317 N N . GLY A 1 168 ? 5.207 9.076 -15.582 1.00 83.81 168 GLY A N 1
ATOM 1318 C CA . GLY A 1 168 ? 5.054 10.196 -14.664 1.00 83.81 168 GLY A CA 1
ATOM 1319 C C . GLY A 1 168 ? 6.356 10.979 -14.501 1.00 83.81 168 GLY A C 1
ATOM 1320 O O . GLY A 1 168 ? 7.250 10.954 -15.336 1.00 83.81 168 GLY A O 1
ATOM 1321 N N . ARG A 1 169 ? 6.481 11.663 -13.364 1.00 81.50 169 ARG A N 1
ATOM 1322 C CA . ARG A 1 169 ? 7.748 12.279 -12.950 1.00 81.50 169 ARG A CA 1
ATOM 1323 C C . ARG A 1 169 ? 8.543 11.294 -12.105 1.00 81.50 169 ARG A C 1
ATOM 1325 O O . ARG A 1 169 ? 7.943 10.597 -11.286 1.00 81.50 169 ARG A O 1
ATOM 1332 N N . ARG A 1 170 ? 9.873 11.321 -12.229 1.00 79.38 170 ARG A N 1
ATOM 1333 C CA . ARG A 1 170 ? 10.769 10.625 -11.299 1.00 79.38 170 ARG A CA 1
ATOM 1334 C C . ARG A 1 170 ? 10.516 11.107 -9.871 1.00 79.38 170 ARG A C 1
ATOM 1336 O O . ARG A 1 170 ? 10.349 12.305 -9.629 1.00 79.38 170 ARG A O 1
ATOM 1343 N N . ARG A 1 171 ? 10.473 10.154 -8.945 1.00 77.81 171 ARG A N 1
ATOM 1344 C CA . ARG A 1 171 ? 10.388 10.379 -7.503 1.00 77.81 171 ARG A CA 1
ATOM 1345 C C . ARG A 1 171 ? 11.279 9.373 -6.802 1.00 77.81 171 ARG A C 1
ATOM 1347 O O . ARG A 1 171 ? 11.370 8.235 -7.248 1.00 77.81 171 ARG A O 1
ATOM 1354 N N . GLU A 1 172 ? 11.882 9.801 -5.707 1.00 76.81 172 GLU A N 1
ATOM 1355 C CA . GLU A 1 172 ? 12.609 8.925 -4.797 1.00 76.81 172 GLU A CA 1
ATOM 1356 C C . GLU A 1 172 ? 11.749 8.694 -3.560 1.00 76.81 172 GLU A C 1
ATOM 1358 O O . GLU A 1 172 ? 11.161 9.631 -3.022 1.00 76.81 172 GLU A O 1
ATOM 1363 N N . ILE A 1 173 ? 11.655 7.438 -3.133 1.00 77.56 173 ILE A N 1
ATOM 1364 C CA . ILE A 1 173 ? 11.036 7.077 -1.859 1.00 77.56 173 ILE A CA 1
ATOM 1365 C C . ILE A 1 173 ? 12.155 7.079 -0.827 1.00 77.56 173 ILE A C 1
ATOM 1367 O O . ILE A 1 173 ? 13.158 6.402 -1.025 1.00 77.56 173 ILE A O 1
ATOM 1371 N N . GLN A 1 174 ? 11.998 7.825 0.261 1.00 75.88 174 GLN A N 1
ATOM 1372 C CA . GLN A 1 174 ? 12.974 7.821 1.347 1.00 75.88 174 GLN A CA 1
ATOM 1373 C C . GLN A 1 174 ? 12.665 6.682 2.325 1.00 75.88 174 GLN A C 1
ATOM 1375 O O . GLN A 1 174 ? 11.529 6.529 2.777 1.00 75.88 174 GLN A O 1
ATOM 1380 N N . LEU A 1 175 ? 13.676 5.878 2.646 1.00 80.06 175 LEU A N 1
ATOM 1381 C CA . LEU A 1 175 ? 13.668 4.908 3.739 1.00 80.06 175 LEU A CA 1
ATOM 1382 C C . LEU A 1 175 ? 14.546 5.426 4.890 1.00 80.06 175 LEU A C 1
ATOM 1384 O O . LEU A 1 175 ? 15.381 6.309 4.678 1.00 80.06 175 LEU A O 1
ATOM 1388 N N . PRO A 1 176 ? 14.430 4.863 6.108 1.00 75.75 176 PRO A N 1
ATOM 1389 C CA . PRO A 1 176 ? 15.290 5.259 7.225 1.00 75.75 176 PRO A CA 1
ATOM 1390 C C . PRO A 1 176 ? 16.793 5.101 6.952 1.00 75.75 176 PRO A C 1
ATOM 1392 O O . PRO A 1 176 ? 17.586 5.883 7.469 1.00 75.75 176 PRO A O 1
ATOM 1395 N N . ASP A 1 177 ? 17.173 4.123 6.124 1.00 78.31 177 ASP A N 1
ATOM 1396 C CA . ASP A 1 177 ? 18.569 3.812 5.789 1.00 78.31 177 ASP A CA 1
ATOM 1397 C C . ASP A 1 177 ? 19.060 4.499 4.494 1.00 78.31 177 ASP A C 1
ATOM 1399 O O . ASP A 1 177 ? 20.185 4.259 4.054 1.00 78.31 177 ASP A O 1
ATOM 1403 N N . GLY A 1 178 ? 18.240 5.362 3.878 1.00 76.19 178 GLY A N 1
ATOM 1404 C CA . GLY A 1 178 ? 18.541 6.054 2.618 1.00 76.19 178 GLY A CA 1
ATOM 1405 C C . GLY A 1 178 ? 17.421 5.930 1.576 1.00 76.19 178 GLY A C 1
ATOM 1406 O O . GLY A 1 178 ? 16.340 5.438 1.892 1.00 76.19 178 GLY A O 1
ATOM 1407 N N . PRO A 1 179 ? 17.630 6.374 0.326 1.00 75.50 179 PRO A N 1
ATOM 1408 C CA . PRO A 1 179 ? 16.624 6.216 -0.722 1.00 75.50 179 PRO A CA 1
ATOM 1409 C C . PRO A 1 179 ? 16.330 4.732 -0.984 1.00 75.50 179 PRO A C 1
ATOM 1411 O O . PRO A 1 179 ? 17.222 3.885 -0.897 1.00 75.50 179 PRO A O 1
ATOM 1414 N N . TYR A 1 180 ? 15.073 4.421 -1.309 1.00 70.56 180 TYR A N 1
ATOM 1415 C CA . TYR A 1 180 ? 14.634 3.080 -1.685 1.00 70.56 180 TYR A CA 1
ATOM 1416 C C . TYR A 1 180 ? 15.510 2.579 -2.839 1.00 70.56 180 TYR A C 1
ATOM 1418 O O . TYR A 1 180 ? 15.562 3.245 -3.880 1.00 70.56 180 TYR A O 1
ATOM 1426 N N . PRO A 1 181 ? 16.220 1.451 -2.668 1.00 65.50 181 PRO A N 1
ATOM 1427 C CA . PRO A 1 181 ? 17.124 0.968 -3.696 1.00 65.50 181 PRO A CA 1
ATOM 1428 C C . PRO A 1 181 ? 16.321 0.531 -4.929 1.00 65.50 181 PRO A C 1
ATOM 1430 O O . PRO A 1 181 ? 15.196 0.046 -4.776 1.00 65.50 181 PRO A O 1
ATOM 1433 N N . PRO A 1 182 ? 16.868 0.664 -6.149 1.00 59.03 182 PRO A N 1
ATOM 1434 C CA . PRO A 1 182 ? 16.304 -0.043 -7.291 1.00 59.03 182 PRO A CA 1
ATOM 1435 C C . PRO A 1 182 ? 16.214 -1.535 -6.941 1.00 59.03 182 PRO A C 1
ATOM 1437 O O . PRO A 1 182 ? 17.094 -2.067 -6.256 1.00 59.03 182 PRO A O 1
ATOM 1440 N N . ALA A 1 183 ? 15.109 -2.181 -7.318 1.00 55.59 183 ALA A N 1
ATOM 1441 C CA . ALA A 1 183 ? 14.932 -3.603 -7.036 1.00 55.59 183 ALA A CA 1
ATOM 1442 C C . ALA A 1 183 ? 16.097 -4.394 -7.678 1.00 55.59 183 ALA A C 1
ATOM 1444 O O . ALA A 1 183 ? 16.595 -4.014 -8.736 1.00 55.59 183 ALA A O 1
ATOM 1445 N N . ALA A 1 184 ? 16.613 -5.399 -6.970 1.00 40.03 184 ALA A N 1
ATOM 1446 C CA . ALA A 1 184 ? 17.815 -6.143 -7.357 1.00 40.03 184 ALA A CA 1
ATOM 1447 C C . ALA A 1 184 ? 17.490 -7.378 -8.196 1.00 40.03 184 ALA A C 1
ATOM 1449 O O . ALA A 1 184 ? 16.466 -8.025 -7.877 1.00 40.03 184 ALA A O 1
#

Sequence (184 aa):
MFWQDDTPQQGPEIVPDLIVDLVFKICGRDLPSEHGYALSQALASILPWIETDPTAGIHLIHGAESGNGWLRPADDELLQLSKRTRLVLRLPQEKVDSARSLSGQAIEIEGHRFEVGPARVRPLNPMSTVFARHIAIEAETDDEEQFLYWAAEQLDDLAVPARKMLCGRRREIQLPDGPYPPAA